Protein AF-E4Y3J7-F1 (afdb_monomer)

Structure (mmCIF, N/CA/C/O backbone):
data_AF-E4Y3J7-F1
#
_entry.id   AF-E4Y3J7-F1
#
loop_
_atom_site.group_PDB
_atom_site.id
_atom_site.type_symbol
_atom_site.label_atom_id
_atom_site.label_alt_id
_atom_site.label_comp_id
_atom_site.label_asym_id
_atom_site.label_entity_id
_atom_site.label_seq_id
_atom_site.pdbx_PDB_ins_code
_atom_site.Cartn_x
_atom_site.Cartn_y
_atom_site.Cartn_z
_atom_site.occupancy
_atom_site.B_iso_or_equiv
_atom_site.auth_seq_id
_atom_site.auth_comp_id
_atom_site.auth_asym_id
_atom_site.auth_atom_id
_atom_site.pdbx_PDB_model_num
ATOM 1 N N . MET A 1 1 ? -40.334 -12.634 4.800 1.00 64.25 1 MET A N 1
ATOM 2 C CA . MET A 1 1 ? -40.150 -11.587 5.826 1.00 64.25 1 MET A CA 1
ATOM 3 C C . MET A 1 1 ? -39.121 -10.610 5.287 1.00 64.25 1 MET A C 1
ATOM 5 O O . MET A 1 1 ? -38.137 -11.093 4.736 1.00 64.25 1 MET A O 1
ATOM 9 N N . PRO A 1 2 ? -39.352 -9.292 5.355 1.00 82.31 2 PRO A N 1
ATOM 10 C CA . PRO A 1 2 ? -38.324 -8.311 5.021 1.00 82.31 2 PRO A CA 1
ATOM 11 C C . PRO A 1 2 ? -37.118 -8.497 5.948 1.00 82.31 2 PRO A C 1
ATOM 13 O O . PRO A 1 2 ? -37.294 -8.807 7.125 1.00 82.31 2 PRO A O 1
ATOM 16 N N . ILE A 1 3 ? -35.911 -8.353 5.413 1.00 88.56 3 ILE A N 1
ATOM 17 C CA . ILE A 1 3 ? -34.678 -8.374 6.206 1.00 88.56 3 ILE A CA 1
ATOM 18 C C . ILE A 1 3 ? -34.587 -7.027 6.935 1.00 88.56 3 ILE A C 1
ATOM 20 O O . ILE A 1 3 ? -34.690 -5.986 6.287 1.00 88.56 3 ILE A O 1
ATOM 24 N N . ASP A 1 4 ? -34.439 -7.045 8.262 1.00 90.38 4 ASP A N 1
ATOM 25 C CA . ASP A 1 4 ? -34.379 -5.837 9.093 1.00 90.38 4 ASP A CA 1
ATOM 26 C C . ASP A 1 4 ? -32.932 -5.482 9.473 1.00 90.38 4 ASP A C 1
ATOM 28 O O . ASP A 1 4 ? -32.218 -6.284 10.079 1.00 90.38 4 ASP A O 1
ATOM 32 N N . TYR A 1 5 ? -32.523 -4.258 9.134 1.00 91.75 5 TYR A N 1
ATOM 33 C CA . TYR A 1 5 ? -31.219 -3.671 9.457 1.00 91.75 5 TYR A CA 1
ATOM 34 C C . TYR A 1 5 ? -31.316 -2.583 10.546 1.00 91.75 5 TYR A C 1
ATOM 36 O O . TYR A 1 5 ? -30.337 -1.889 10.811 1.00 91.75 5 TYR A O 1
ATOM 44 N N . SER A 1 6 ? -32.468 -2.442 11.215 1.00 90.81 6 SER A N 1
ATOM 45 C CA . SER A 1 6 ? -32.750 -1.386 12.200 1.00 90.81 6 SER A CA 1
ATOM 46 C C . SER A 1 6 ? -31.746 -1.298 13.353 1.00 90.81 6 SER A C 1
ATOM 48 O O . SER A 1 6 ? -31.559 -0.226 13.932 1.00 90.81 6 SER A O 1
ATOM 50 N N . LYS A 1 7 ? -31.040 -2.399 13.642 1.00 87.00 7 LYS A N 1
ATOM 51 C CA . LYS A 1 7 ? -29.940 -2.461 14.612 1.00 87.00 7 LYS A CA 1
ATOM 52 C C . LYS A 1 7 ? -28.849 -1.413 14.346 1.00 87.00 7 LYS A C 1
ATOM 54 O O . LYS A 1 7 ? -28.239 -0.945 15.298 1.00 87.00 7 LYS A O 1
ATOM 59 N N . TRP A 1 8 ? -28.619 -1.034 13.090 1.00 90.12 8 TRP A N 1
ATOM 60 C CA . TRP A 1 8 ? -27.569 -0.089 12.688 1.00 90.12 8 TRP A CA 1
ATOM 61 C C . TRP A 1 8 ? -28.069 1.346 12.461 1.00 90.12 8 TRP A C 1
ATOM 63 O O . TRP A 1 8 ? -27.300 2.194 12.030 1.00 90.12 8 TRP A O 1
ATOM 73 N N . ASN A 1 9 ? -29.329 1.658 12.782 1.00 90.00 9 ASN A N 1
ATOM 74 C CA . ASN A 1 9 ? -29.899 2.991 12.535 1.00 90.00 9 ASN A CA 1
ATOM 75 C C . ASN A 1 9 ? -29.337 4.097 13.445 1.00 90.00 9 ASN A C 1
ATOM 77 O O . 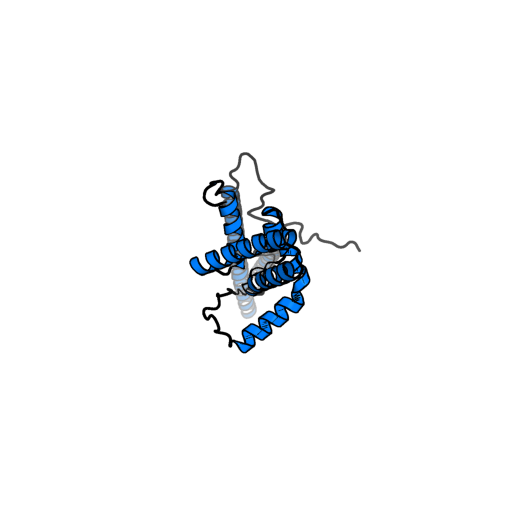ASN A 1 9 ? -29.556 5.274 13.178 1.00 90.00 9 ASN A O 1
ATOM 81 N N . LYS A 1 10 ? -28.680 3.736 14.552 1.00 89.69 10 LYS A N 1
ATOM 82 C CA . LYS A 1 10 ? -28.168 4.677 15.556 1.00 89.69 10 LYS A CA 1
ATOM 83 C C . LYS A 1 10 ? -26.677 4.460 15.756 1.00 89.69 10 LYS A C 1
ATOM 85 O O . LYS A 1 10 ? -26.276 3.894 16.768 1.00 89.69 10 LYS A O 1
ATOM 90 N N . ILE A 1 11 ? -25.876 4.860 14.777 1.00 92.69 11 ILE A N 1
ATOM 91 C CA . ILE A 1 11 ? -24.416 4.845 14.878 1.00 92.69 11 ILE A CA 1
ATOM 92 C C . ILE A 1 11 ? -23.943 6.282 15.109 1.00 92.69 11 ILE A C 1
ATOM 94 O O . ILE A 1 11 ? -24.362 7.186 14.395 1.00 92.69 11 ILE A O 1
ATOM 98 N N . GLU A 1 12 ? -23.101 6.489 16.119 1.00 91.50 12 GLU A N 1
ATOM 99 C CA . GLU A 1 12 ? -22.440 7.765 16.396 1.00 91.50 12 GLU A CA 1
ATOM 100 C C . GLU A 1 12 ? -20.963 7.670 15.998 1.00 91.50 12 GLU A C 1
ATOM 102 O O . GLU A 1 12 ? -20.213 6.849 16.536 1.00 91.50 12 GLU A O 1
ATOM 107 N N . ILE A 1 13 ? -20.549 8.539 15.074 1.00 92.75 13 ILE A N 1
ATOM 108 C CA . ILE A 1 13 ? -19.172 8.678 14.595 1.00 92.75 13 ILE A CA 1
ATOM 109 C C . ILE A 1 13 ? -18.701 10.081 14.988 1.00 92.75 13 ILE A C 1
ATOM 111 O O . ILE A 1 13 ? -19.252 11.084 14.540 1.00 92.75 13 ILE A O 1
ATOM 115 N N . SER A 1 14 ? -17.715 10.177 15.883 1.00 90.38 14 SER A N 1
ATOM 116 C CA . SER A 1 14 ? -17.256 11.478 16.398 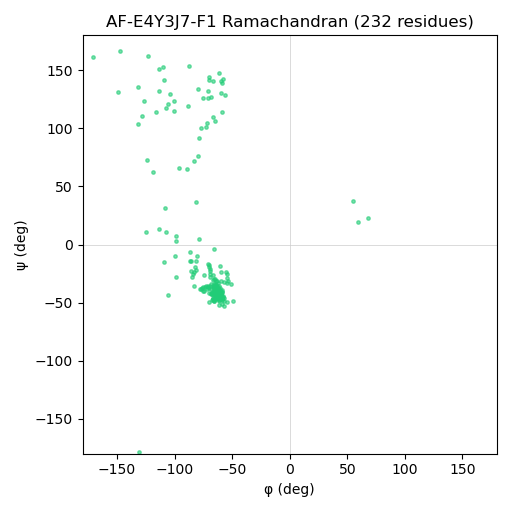1.00 90.38 14 SER A CA 1
ATOM 117 C C . SER A 1 14 ? -16.530 12.327 15.348 1.00 90.38 14 SER A C 1
ATOM 119 O O . SER A 1 14 ? -16.519 13.551 15.466 1.00 90.38 14 SER A O 1
ATOM 121 N N . ASP A 1 15 ? -15.941 11.682 14.344 1.00 92.88 15 ASP A N 1
ATOM 122 C CA . ASP A 1 15 ? -15.182 12.245 13.225 1.00 92.88 15 ASP A CA 1
ATOM 123 C C . ASP A 1 15 ? -15.933 12.147 11.885 1.00 92.88 15 ASP A C 1
ATOM 125 O O . ASP A 1 15 ? -15.319 12.013 10.833 1.00 92.88 15 ASP A O 1
ATOM 129 N N . ASP A 1 16 ? -17.268 12.214 11.920 1.00 93.25 16 ASP A N 1
ATOM 130 C CA . ASP A 1 16 ? -18.100 12.217 10.714 1.00 93.25 16 ASP A CA 1
ATOM 131 C C . ASP A 1 16 ? -17.851 13.477 9.860 1.00 93.25 16 ASP A C 1
ATOM 133 O O . ASP A 1 16 ? -18.266 14.585 10.220 1.00 93.25 16 ASP A O 1
ATOM 137 N N . GLU A 1 17 ? -17.146 13.305 8.737 1.00 93.06 17 GLU A N 1
ATOM 138 C CA . GLU A 1 17 ? -16.803 14.374 7.790 1.00 93.06 17 GLU A CA 1
ATOM 139 C C . GLU A 1 17 ? -18.016 14.908 7.011 1.00 93.06 17 GLU A C 1
ATOM 141 O O . GLU A 1 17 ? -17.968 16.045 6.526 1.00 93.06 17 GLU A O 1
ATOM 146 N N . ASP A 1 18 ? -19.116 14.152 6.954 1.00 92.50 18 ASP A N 1
ATOM 147 C CA . ASP A 1 18 ? -20.349 14.574 6.288 1.00 92.50 18 ASP A CA 1
ATOM 148 C C . ASP A 1 18 ? -21.219 15.469 7.198 1.00 92.50 18 ASP A C 1
ATOM 150 O O . ASP A 1 18 ? -21.981 16.303 6.702 1.00 92.50 18 ASP A O 1
ATOM 154 N N . ASP A 1 19 ? -21.069 15.381 8.529 1.00 90.44 19 ASP A N 1
ATOM 155 C CA . ASP A 1 19 ? -21.772 16.228 9.511 1.00 90.44 19 ASP A CA 1
ATOM 156 C C . ASP A 1 19 ? -20.916 17.429 9.952 1.00 90.44 19 ASP A C 1
ATOM 158 O O . ASP A 1 19 ? -20.478 17.556 11.110 1.00 90.44 19 ASP A O 1
ATOM 162 N N . THR A 1 20 ? -20.660 18.317 8.990 1.00 92.19 20 THR A N 1
ATOM 163 C CA . THR A 1 20 ? -19.847 19.527 9.151 1.00 92.19 20 THR A CA 1
ATOM 164 C C . THR A 1 20 ? -20.621 20.792 8.775 1.00 92.19 20 THR A C 1
ATOM 166 O O . THR A 1 20 ? -21.657 20.757 8.115 1.00 92.19 20 THR A O 1
ATOM 169 N N . HIS A 1 21 ? -20.130 21.951 9.220 1.00 91.88 21 HIS A N 1
ATOM 170 C CA . HIS A 1 21 ? -20.744 23.242 8.912 1.00 91.88 21 HIS A CA 1
ATOM 171 C C . HIS A 1 21 ? -19.674 24.232 8.432 1.00 91.88 21 HIS A C 1
ATOM 173 O O . HIS A 1 21 ? -18.639 24.338 9.094 1.00 91.88 21 HIS A O 1
ATOM 179 N N . PRO A 1 22 ? -19.907 25.018 7.357 1.00 92.62 22 PRO A N 1
ATOM 180 C CA . PRO A 1 22 ? -18.901 25.924 6.782 1.00 92.62 22 PRO A CA 1
ATOM 181 C C . PRO A 1 22 ? -18.281 26.924 7.769 1.00 92.62 22 PRO A C 1
ATOM 183 O O . PRO A 1 22 ? -17.168 27.400 7.566 1.00 92.62 22 PRO A O 1
ATOM 186 N N . ASN A 1 23 ? -19.002 27.258 8.841 1.00 93.88 23 ASN A N 1
ATOM 187 C CA . ASN A 1 23 ? -18.553 28.198 9.873 1.00 93.88 23 ASN A CA 1
ATOM 188 C C . ASN A 1 23 ? -17.981 27.536 11.138 1.00 93.88 23 ASN A C 1
ATOM 190 O O . ASN A 1 23 ? -17.661 28.248 12.087 1.00 93.88 23 ASN A O 1
ATOM 194 N N . ILE A 1 24 ? -17.876 26.206 11.191 1.00 91.31 24 ILE A N 1
ATOM 195 C CA . ILE A 1 24 ? -17.358 25.476 12.353 1.00 91.31 24 ILE A CA 1
ATOM 196 C C . ILE A 1 24 ? -16.040 24.798 11.984 1.00 91.31 24 ILE A C 1
ATOM 198 O O . ILE A 1 24 ? -15.928 24.123 10.966 1.00 91.31 24 ILE A O 1
ATOM 202 N N . HIS A 1 25 ? -15.030 24.957 12.839 1.00 93.25 25 HIS A N 1
ATOM 203 C CA . HIS A 1 25 ? -13.731 24.320 12.651 1.00 93.25 25 HIS A CA 1
ATOM 204 C C . HIS A 1 25 ? -13.823 22.810 12.923 1.00 93.25 25 HIS A C 1
ATOM 206 O O . HIS A 1 25 ? -13.876 22.381 14.081 1.00 93.25 25 HIS A O 1
ATOM 212 N N . THR A 1 26 ? -13.822 22.009 11.857 1.00 90.38 26 THR A N 1
ATOM 213 C CA . THR A 1 26 ? -14.063 20.559 11.911 1.00 90.38 26 THR A CA 1
ATOM 214 C C . THR A 1 26 ? -13.072 19.791 12.800 1.00 90.38 26 THR A C 1
ATOM 216 O O . THR A 1 26 ? -13.541 19.005 13.625 1.00 90.38 26 THR A O 1
ATOM 219 N N . PRO A 1 27 ? -11.746 20.069 12.815 1.00 92.06 27 PRO A N 1
ATOM 220 C CA . PRO A 1 27 ? -10.831 19.360 13.714 1.00 92.06 27 PRO A CA 1
ATOM 221 C C . PRO A 1 27 ? -11.104 19.608 15.204 1.00 92.06 27 PRO A C 1
ATOM 223 O O . PRO A 1 27 ? -10.842 18.738 16.033 1.00 92.06 27 PRO A O 1
ATOM 226 N N . SER A 1 28 ? -11.601 20.798 15.565 1.00 92.94 28 SER A N 1
ATOM 227 C CA . SER A 1 28 ? -11.979 21.094 16.956 1.00 92.94 28 SER A CA 1
ATOM 228 C C . SER A 1 28 ? -13.321 20.458 17.305 1.00 92.94 28 SER A C 1
ATOM 230 O O . SER A 1 28 ? -13.479 19.942 18.408 1.00 92.94 28 SER A O 1
ATOM 232 N N . LEU A 1 29 ? -14.264 20.461 16.359 1.00 92.06 29 LEU A N 1
ATOM 233 C CA . LEU A 1 29 ? -15.575 19.839 16.519 1.00 92.06 29 LEU A CA 1
ATOM 234 C C . LEU A 1 29 ? -15.461 18.332 16.774 1.00 92.06 29 LEU A C 1
ATOM 236 O O . LEU A 1 29 ? -16.105 17.835 17.691 1.00 92.06 29 LEU A O 1
ATOM 240 N N . PHE A 1 30 ? -14.615 17.615 16.028 1.00 93.81 30 PHE A N 1
ATOM 241 C CA . PHE A 1 30 ? -14.431 16.170 16.212 1.00 93.81 30 PHE A CA 1
ATOM 242 C C . PHE A 1 30 ? -13.854 15.817 17.581 1.00 93.81 30 PHE A C 1
ATOM 244 O O . PHE A 1 30 ? -14.333 14.893 18.239 1.00 93.81 30 PHE A O 1
ATOM 251 N N . LYS A 1 31 ? -12.875 16.595 18.060 1.00 93.75 31 LYS A N 1
ATOM 252 C CA . LYS A 1 31 ? -12.337 16.441 19.420 1.00 93.75 31 LYS A CA 1
ATOM 253 C C . LYS A 1 31 ? -13.413 16.676 20.471 1.00 93.75 31 LYS A C 1
ATOM 255 O O . LYS A 1 31 ? -13.563 15.863 21.373 1.00 93.75 31 LYS A O 1
ATOM 260 N N . TRP A 1 32 ? -14.201 17.737 20.312 1.00 94.31 32 TRP A N 1
ATOM 261 C CA . TRP A 1 32 ? -15.282 18.055 21.238 1.00 94.31 32 TRP A CA 1
ATOM 262 C C . TRP A 1 32 ? -16.383 16.983 21.244 1.00 94.31 32 TRP A C 1
ATOM 264 O O . TRP A 1 32 ? -16.824 16.564 22.311 1.00 94.31 32 TRP A O 1
ATOM 274 N N . ARG A 1 33 ? -16.785 16.471 20.071 1.00 93.25 33 ARG A N 1
ATOM 275 C CA . ARG A 1 33 ? -17.723 15.340 19.950 1.00 93.25 33 ARG A CA 1
ATOM 276 C C . ARG A 1 33 ? -17.174 14.086 20.634 1.00 93.25 33 ARG A C 1
ATOM 278 O O . ARG A 1 33 ? -17.905 13.426 21.369 1.00 93.25 33 ARG A O 1
ATOM 285 N N . HIS A 1 34 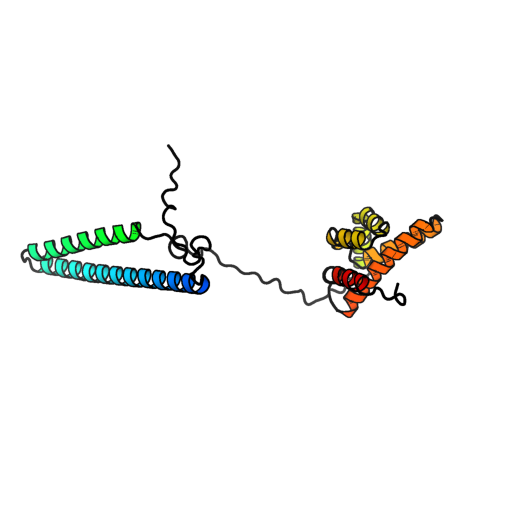? -15.890 13.778 20.437 1.00 93.25 34 HIS A N 1
ATOM 286 C CA . HIS A 1 34 ? -15.223 12.665 21.111 1.00 93.25 34 HIS A CA 1
ATOM 287 C C . HIS A 1 34 ? -15.218 12.838 22.638 1.00 93.25 34 HIS A C 1
ATOM 289 O O . HIS A 1 34 ? -15.617 11.918 23.347 1.00 93.25 34 HIS A O 1
ATOM 295 N N . GLU A 1 35 ? -14.832 14.011 23.143 1.00 93.00 35 GLU A N 1
ATOM 296 C CA . GLU A 1 35 ? -14.827 14.325 24.578 1.00 93.00 35 GLU A CA 1
ATOM 297 C C . GLU A 1 35 ? -16.228 14.218 25.188 1.00 93.00 35 GLU A C 1
ATOM 299 O O . GLU A 1 35 ? -16.405 13.553 26.207 1.00 93.00 35 GLU A O 1
ATOM 304 N N . ALA A 1 36 ? -17.240 14.799 24.538 1.00 93.25 36 ALA A N 1
ATOM 305 C CA . ALA A 1 36 ? -18.627 14.718 24.986 1.00 93.25 36 ALA A CA 1
ATOM 306 C C . ALA A 1 36 ? -19.127 13.267 25.032 1.00 93.25 36 ALA A C 1
ATOM 308 O O . ALA A 1 36 ? -19.865 12.885 25.939 1.00 93.25 36 ALA A O 1
ATOM 309 N N . ARG A 1 37 ? -18.718 12.433 24.072 1.00 90.81 37 ARG A N 1
ATOM 310 C CA . ARG A 1 37 ? -19.054 11.007 24.051 1.00 90.81 37 ARG A CA 1
ATOM 311 C C . ARG A 1 37 ? -18.394 10.251 25.205 1.00 90.81 37 ARG A C 1
ATOM 313 O O . ARG A 1 37 ? -19.079 9.484 25.876 1.00 90.81 37 ARG A O 1
ATOM 320 N N . VAL A 1 38 ? -17.102 10.480 25.448 1.00 91.62 38 VAL A N 1
ATOM 321 C CA . VAL A 1 38 ? -16.370 9.871 26.573 1.00 91.62 38 VAL A CA 1
ATOM 322 C C . VAL A 1 38 ? -17.007 10.277 27.903 1.00 91.62 38 VAL A C 1
ATOM 324 O O . VAL A 1 38 ? -17.300 9.408 28.715 1.00 91.62 38 VAL A O 1
ATOM 327 N N . GLN A 1 39 ? -17.348 11.558 28.078 1.00 92.88 39 GLN A N 1
ATOM 328 C CA . GLN A 1 39 ? -18.050 12.044 29.272 1.00 92.88 39 GLN A CA 1
ATOM 329 C C . GLN A 1 39 ? -19.401 11.346 29.480 1.00 92.88 39 GLN A C 1
ATOM 331 O O . GLN A 1 39 ? -19.669 10.867 30.579 1.00 92.88 39 GLN A O 1
ATOM 336 N N . ARG A 1 40 ? -20.225 11.208 28.429 1.00 90.88 40 ARG A N 1
ATOM 337 C CA . ARG A 1 40 ? -21.496 10.464 28.521 1.00 90.88 40 ARG A CA 1
ATOM 338 C C . ARG A 1 40 ? -21.275 9.004 28.914 1.00 90.88 40 ARG A C 1
ATOM 340 O O . ARG A 1 40 ? -22.039 8.466 29.707 1.00 90.88 40 ARG A O 1
ATOM 347 N N . MET A 1 41 ? -20.256 8.347 28.360 1.00 88.69 41 MET A N 1
ATOM 348 C CA . MET A 1 41 ? -19.932 6.961 28.714 1.00 88.69 41 MET A CA 1
ATOM 349 C C . MET A 1 41 ? -19.461 6.832 30.166 1.00 88.69 41 MET A C 1
ATOM 351 O O . MET A 1 41 ? -19.902 5.911 30.851 1.00 88.69 41 MET A O 1
ATOM 355 N N . ASP A 1 42 ? -18.646 7.768 30.651 1.00 91.12 42 ASP A N 1
ATOM 356 C CA . ASP A 1 42 ? -18.181 7.805 32.040 1.00 91.12 42 ASP A CA 1
ATOM 357 C C . ASP A 1 42 ? -19.334 8.047 33.027 1.00 91.12 42 ASP A C 1
ATOM 359 O O . ASP A 1 42 ? -19.409 7.396 34.068 1.00 91.12 42 ASP A O 1
ATOM 363 N N . GLU A 1 43 ? -20.261 8.954 32.709 1.00 91.12 43 GLU A N 1
ATOM 364 C CA . GLU A 1 43 ? -21.471 9.194 33.508 1.00 91.12 43 GLU A CA 1
ATOM 365 C C . GLU A 1 43 ? -22.361 7.950 33.571 1.00 91.12 43 GLU A C 1
ATOM 367 O O . GLU A 1 43 ? -22.800 7.552 34.650 1.00 91.12 43 GLU A O 1
ATOM 372 N N . MET A 1 44 ? -22.575 7.285 32.432 1.00 86.44 44 MET A N 1
ATOM 373 C CA . MET A 1 44 ? -23.355 6.045 32.379 1.00 86.44 44 MET A CA 1
ATOM 374 C C . MET A 1 44 ? -22.667 4.899 33.127 1.00 86.44 44 MET A C 1
ATOM 376 O O . MET A 1 44 ? -23.348 4.077 33.738 1.00 86.44 44 MET A O 1
ATOM 380 N N . ALA A 1 45 ? -21.333 4.843 33.122 1.00 88.94 45 ALA A N 1
ATOM 381 C CA . ALA A 1 45 ? -20.577 3.871 33.905 1.00 88.94 45 ALA A CA 1
ATOM 382 C C . ALA A 1 45 ? -20.736 4.107 35.417 1.00 88.94 45 ALA A C 1
ATOM 384 O O . ALA A 1 45 ? -20.949 3.146 36.155 1.00 88.94 45 ALA A O 1
ATOM 385 N N . LYS A 1 46 ? -20.713 5.370 35.866 1.00 91.50 46 LYS A N 1
ATOM 386 C CA . LYS A 1 46 ? -20.963 5.741 37.270 1.00 91.50 46 LYS A CA 1
ATOM 387 C C . LYS A 1 46 ? -22.391 5.415 37.710 1.00 91.50 46 LYS A C 1
ATOM 389 O O . LYS A 1 46 ? -22.568 4.771 38.737 1.00 91.50 46 LYS A O 1
ATOM 394 N N . GLU A 1 47 ? -23.401 5.769 36.908 1.00 88.56 47 GLU A N 1
ATOM 395 C CA . GLU A 1 47 ? -24.809 5.440 37.204 1.00 88.56 47 GLU A CA 1
ATOM 396 C C . GLU A 1 47 ? -25.004 3.913 37.314 1.00 88.56 47 GLU A C 1
ATOM 398 O O . GLU A 1 47 ? -25.690 3.424 38.212 1.00 88.56 47 GLU A O 1
ATOM 403 N N . LYS A 1 48 ? -24.337 3.135 36.449 1.00 87.75 48 LYS A N 1
ATOM 404 C CA . LYS A 1 48 ? -24.347 1.666 36.516 1.00 87.75 48 LYS A CA 1
ATOM 405 C C . LYS A 1 48 ? -23.746 1.128 37.811 1.00 87.75 48 LYS A C 1
ATOM 407 O O . LYS A 1 48 ? -24.258 0.155 38.368 1.00 87.75 48 LYS A O 1
ATOM 412 N N . GLU A 1 49 ? -22.643 1.721 38.258 1.00 88.56 49 GLU A N 1
ATOM 413 C CA . GLU A 1 49 ? -21.957 1.336 39.488 1.00 88.56 49 GLU A CA 1
ATOM 414 C C . GLU A 1 49 ? -22.832 1.621 40.713 1.00 88.56 49 GLU A C 1
ATOM 416 O O . GLU A 1 49 ? -23.076 0.699 41.490 1.00 88.56 49 GLU A O 1
ATOM 421 N N . GLU A 1 50 ? -23.415 2.819 40.812 1.00 89.12 50 GLU A N 1
ATOM 422 C CA . GLU A 1 50 ? -24.334 3.209 41.892 1.00 89.12 50 GLU A CA 1
ATOM 423 C C . GLU A 1 50 ? -25.562 2.283 41.976 1.00 89.12 50 GLU A C 1
ATOM 425 O O . GLU A 1 50 ? -25.932 1.810 43.056 1.00 89.12 50 GLU A O 1
ATOM 430 N N . ILE A 1 51 ? -26.175 1.952 40.830 1.00 85.56 51 ILE A N 1
ATOM 431 C CA . ILE A 1 51 ? -27.304 1.007 40.771 1.00 85.56 51 ILE A CA 1
ATOM 432 C C . ILE A 1 51 ? -26.869 -0.391 41.235 1.00 85.56 51 ILE A C 1
ATOM 434 O O . ILE A 1 51 ? -27.598 -1.057 41.972 1.00 85.56 51 ILE A O 1
ATOM 438 N N . SER A 1 52 ? -25.677 -0.844 40.840 1.00 84.62 52 SER A N 1
ATOM 439 C CA . SER A 1 52 ? -25.122 -2.138 41.256 1.00 84.62 52 SER A CA 1
ATOM 440 C C . SER A 1 52 ? -24.804 -2.183 42.755 1.00 84.62 52 SER A C 1
ATOM 442 O O . SER A 1 52 ? -25.076 -3.191 43.412 1.00 84.62 52 SER A O 1
ATOM 444 N N . GLU A 1 53 ? -24.222 -1.123 43.313 1.00 87.38 53 GLU A N 1
ATOM 445 C CA . GLU A 1 53 ? -23.926 -1.035 44.745 1.00 87.38 53 GLU A CA 1
ATOM 446 C C . GLU A 1 53 ? -25.197 -1.090 45.572 1.00 87.38 53 GLU A C 1
ATOM 448 O O . GLU A 1 53 ? -25.300 -1.872 46.519 1.00 87.38 53 GLU A O 1
ATOM 453 N N . SER A 1 54 ? -26.199 -0.325 45.170 1.00 83.31 54 SER A N 1
ATOM 454 C CA . SER A 1 54 ? -27.396 -0.227 45.974 1.00 83.31 54 SER A CA 1
ATOM 455 C C . SER A 1 54 ? -28.367 -1.397 45.760 1.00 83.31 54 SER A C 1
ATOM 457 O O . SER A 1 54 ? -29.063 -1.801 46.691 1.00 83.31 54 SER A O 1
ATOM 459 N N . LYS A 1 55 ? -28.274 -2.104 44.622 1.00 81.50 55 LYS A N 1
ATOM 460 C CA . LYS A 1 55 ? -28.801 -3.473 44.482 1.00 81.50 55 LYS A CA 1
ATOM 461 C C . LYS A 1 55 ? -28.194 -4.424 45.517 1.00 81.50 55 LYS A C 1
ATOM 463 O O . LYS A 1 55 ? -28.931 -5.139 46.194 1.00 81.50 55 LYS A O 1
ATOM 468 N N . LYS A 1 56 ? -26.864 -4.424 45.681 1.00 85.00 56 LYS A N 1
ATOM 469 C CA . LYS A 1 56 ? -26.189 -5.270 46.687 1.00 85.00 56 LYS A CA 1
ATOM 470 C C . LYS A 1 56 ? -26.602 -4.894 48.110 1.00 85.00 56 LYS A C 1
ATOM 472 O O . LYS A 1 56 ? -26.711 -5.775 48.960 1.00 85.00 56 LYS A O 1
ATOM 477 N N . GLU A 1 57 ? -26.805 -3.609 48.387 1.00 83.88 57 GLU A N 1
ATOM 478 C CA . GLU A 1 57 ? -27.255 -3.125 49.693 1.00 83.88 57 GLU A CA 1
ATOM 479 C C . GLU A 1 57 ? -28.696 -3.556 49.998 1.00 83.88 57 GLU A C 1
ATOM 481 O O . GLU A 1 57 ? -28.944 -4.144 51.053 1.00 83.88 57 GLU A O 1
ATOM 486 N N . ALA A 1 58 ? -29.617 -3.381 49.047 1.00 77.50 58 ALA A N 1
ATOM 487 C CA . ALA A 1 58 ? -30.999 -3.838 49.161 1.00 77.50 58 ALA A CA 1
ATOM 488 C C . ALA A 1 58 ? -31.097 -5.365 49.334 1.00 77.50 58 ALA A C 1
ATOM 490 O O . ALA A 1 58 ? -31.848 -5.848 50.181 1.00 77.50 58 ALA A O 1
ATOM 491 N N . GLU A 1 59 ? -30.296 -6.142 48.598 1.00 80.31 59 GLU A N 1
ATOM 492 C CA . GLU A 1 59 ? -30.231 -7.602 48.752 1.00 80.31 59 GLU A CA 1
ATOM 493 C C . GLU A 1 59 ? -29.712 -8.024 50.139 1.00 80.31 59 GLU A C 1
ATOM 495 O O . GLU A 1 59 ? -30.249 -8.957 50.746 1.00 80.31 59 GLU A O 1
ATOM 500 N N . ARG A 1 60 ? -28.697 -7.329 50.676 1.00 82.62 60 ARG A N 1
ATOM 501 C CA . ARG A 1 60 ? -28.176 -7.575 52.034 1.00 82.62 60 ARG A CA 1
ATOM 502 C C . ARG A 1 60 ? -29.208 -7.239 53.104 1.00 82.62 60 ARG A C 1
ATOM 504 O O . ARG A 1 60 ? -29.436 -8.057 53.995 1.00 82.62 60 ARG A O 1
ATOM 511 N N . ALA A 1 61 ? -29.852 -6.080 52.997 1.00 77.94 61 ALA A N 1
ATOM 512 C CA . ALA A 1 61 ? -30.889 -5.655 53.928 1.00 77.94 61 ALA A CA 1
ATOM 513 C C . ALA A 1 61 ? -32.070 -6.644 53.931 1.00 77.94 61 ALA A C 1
ATOM 515 O O . ALA A 1 61 ? -32.572 -7.009 54.994 1.00 77.94 61 ALA A O 1
ATOM 516 N N . LEU A 1 62 ? -32.455 -7.163 52.759 1.00 73.50 62 LEU A N 1
ATOM 517 C CA . LEU A 1 62 ? -33.534 -8.144 52.618 1.00 73.50 62 LEU A CA 1
ATOM 518 C C . LEU A 1 62 ? -33.165 -9.513 53.199 1.00 73.50 62 LEU A C 1
ATOM 520 O O . LEU A 1 62 ? -33.997 -10.174 53.825 1.00 73.50 62 LEU A O 1
ATOM 524 N N . ALA A 1 63 ? -31.903 -9.927 53.076 1.00 79.50 63 ALA A N 1
ATOM 525 C CA . ALA A 1 63 ? -31.399 -11.127 53.737 1.00 79.50 63 ALA A CA 1
ATOM 526 C C . ALA A 1 63 ? -31.377 -10.995 55.274 1.00 79.50 63 ALA A C 1
ATOM 528 O O . ALA A 1 63 ? -31.653 -11.968 55.982 1.00 79.50 63 ALA A O 1
ATOM 529 N N . GLU A 1 64 ? -31.068 -9.810 55.806 1.00 79.50 64 GLU A N 1
ATOM 530 C CA . GLU A 1 64 ? -31.087 -9.542 57.249 1.00 79.50 64 GLU A CA 1
ATOM 531 C C . GLU A 1 64 ? -32.504 -9.412 57.821 1.00 79.50 64 GLU A C 1
ATOM 533 O O . GLU A 1 64 ? -32.774 -9.947 58.900 1.00 79.50 64 GLU A O 1
ATOM 538 N N . ALA A 1 65 ? -33.423 -8.768 57.098 1.00 71.25 65 ALA A N 1
ATOM 539 C CA . ALA A 1 65 ? -34.827 -8.639 57.486 1.00 71.25 65 ALA A CA 1
ATOM 540 C C . ALA A 1 65 ? -35.518 -10.011 57.557 1.00 71.25 65 ALA A C 1
ATOM 542 O O . ALA A 1 65 ? -36.148 -10.338 58.568 1.00 71.25 65 ALA A O 1
ATOM 543 N N . LYS A 1 66 ? -35.273 -10.881 56.564 1.00 70.62 66 LYS A N 1
ATOM 544 C CA . LYS A 1 66 ? -35.740 -12.280 56.567 1.00 70.62 66 LYS A CA 1
ATOM 545 C C . LYS A 1 66 ? -35.213 -13.098 57.745 1.00 70.62 66 LYS A C 1
ATOM 547 O O . LYS A 1 66 ? -35.913 -13.982 58.230 1.00 70.62 66 LYS A O 1
ATOM 552 N N . LYS A 1 67 ? -34.004 -12.808 58.240 1.00 71.50 67 LYS A N 1
ATOM 553 C CA . LYS A 1 67 ? -33.458 -13.452 59.449 1.00 71.50 67 LYS A CA 1
ATOM 554 C C . LYS A 1 67 ? -34.100 -12.951 60.748 1.00 71.50 67 LYS A C 1
ATOM 556 O O . LYS A 1 67 ? -34.081 -13.686 61.730 1.00 71.50 67 LYS A O 1
ATOM 561 N N . LYS A 1 68 ? -34.627 -11.722 60.775 1.00 69.31 68 LYS A N 1
ATOM 562 C CA . LYS A 1 68 ? -35.183 -11.073 61.979 1.00 69.31 68 LYS A CA 1
ATOM 563 C C . LYS A 1 68 ? -36.714 -11.129 62.083 1.00 69.31 68 LYS A C 1
ATOM 565 O O . LYS A 1 68 ? -37.236 -10.801 63.141 1.00 69.31 68 LYS A O 1
ATOM 570 N N . GLY A 1 69 ? -37.428 -11.555 61.037 1.00 55.72 69 GLY A N 1
ATOM 571 C CA . GLY A 1 69 ? -38.884 -11.761 61.077 1.00 55.72 69 GLY A CA 1
ATOM 572 C C . GLY A 1 69 ? -39.723 -10.480 61.217 1.00 55.72 69 GLY A C 1
ATOM 573 O O . GLY A 1 69 ? -40.848 -10.553 61.703 1.00 55.72 69 GLY A O 1
ATOM 574 N N . MET A 1 70 ? -39.185 -9.316 60.827 1.00 51.53 70 MET A N 1
ATOM 575 C CA . MET A 1 70 ? -39.912 -8.035 60.787 1.00 51.53 70 MET A CA 1
ATOM 576 C C . MET A 1 70 ? -40.639 -7.835 59.449 1.00 51.53 70 MET A C 1
ATOM 578 O O . MET A 1 70 ? -40.224 -8.379 58.430 1.00 51.53 70 MET A O 1
ATOM 582 N N . THR A 1 71 ? -41.719 -7.047 59.476 1.00 57.12 71 THR A N 1
ATOM 583 C CA . THR A 1 71 ? -42.589 -6.722 58.334 1.00 57.12 71 THR A CA 1
ATOM 584 C C . THR A 1 71 ? -41.826 -6.099 57.164 1.00 57.12 71 THR A C 1
ATOM 586 O O . THR A 1 71 ? -41.099 -5.122 57.327 1.00 57.12 71 THR A O 1
ATOM 589 N N . ASP A 1 72 ? -42.055 -6.700 55.998 1.00 59.03 72 ASP A N 1
ATOM 590 C CA . ASP A 1 72 ? -41.290 -6.628 54.745 1.00 59.03 72 ASP A CA 1
ATOM 591 C C . ASP A 1 72 ? -41.584 -5.367 53.899 1.00 59.03 72 ASP A C 1
ATOM 593 O O . ASP A 1 72 ? -40.877 -5.075 52.942 1.00 59.03 72 ASP A O 1
ATOM 597 N N . GLU A 1 73 ? -42.609 -4.580 54.242 1.00 65.38 73 GLU A N 1
ATOM 598 C CA . GLU A 1 73 ? -43.214 -3.603 53.316 1.00 65.38 73 GLU A CA 1
ATOM 599 C C . GLU A 1 73 ? -42.298 -2.433 52.905 1.00 65.38 73 GLU A C 1
ATOM 601 O O . GLU A 1 73 ? -42.361 -1.968 51.767 1.00 65.38 73 GLU A O 1
ATOM 606 N N . GLU A 1 74 ? -41.445 -1.926 53.801 1.00 67.00 74 GLU A N 1
ATOM 607 C CA . GLU A 1 74 ? -40.512 -0.827 53.485 1.00 67.00 74 GLU A CA 1
ATOM 608 C C . GLU A 1 74 ? -39.363 -1.306 52.581 1.00 67.00 74 GLU A C 1
ATOM 610 O O . GLU A 1 74 ? -38.903 -0.589 51.691 1.00 67.00 74 GLU A O 1
ATOM 615 N N . LEU A 1 75 ? -38.920 -2.545 52.797 1.00 64.00 75 LEU A N 1
ATOM 616 C CA . LEU A 1 75 ? -37.838 -3.175 52.050 1.00 64.00 75 LEU A CA 1
ATOM 617 C C . LEU A 1 75 ? -38.304 -3.664 50.679 1.00 64.00 75 LEU A C 1
ATOM 619 O O . LEU A 1 75 ? -37.585 -3.508 49.693 1.00 64.00 75 LEU A O 1
ATOM 623 N N . GLU A 1 76 ? -39.521 -4.196 50.594 1.00 69.25 76 GLU A N 1
ATOM 624 C CA . GLU A 1 76 ? -40.168 -4.550 49.333 1.00 69.25 76 GLU A CA 1
ATOM 625 C C . GLU A 1 76 ? -40.357 -3.323 48.432 1.00 69.25 76 GLU A C 1
ATOM 627 O O . GLU A 1 76 ? -40.091 -3.402 47.231 1.00 69.25 76 GLU A O 1
ATOM 632 N N . LYS A 1 77 ? -40.725 -2.164 49.002 1.00 76.25 77 LYS A N 1
ATOM 633 C CA . LYS A 1 77 ? -40.799 -0.893 48.260 1.00 76.25 77 LYS A CA 1
ATOM 634 C C . LYS A 1 77 ? -39.441 -0.464 47.718 1.00 76.25 77 LYS A C 1
ATOM 636 O O . LYS A 1 77 ? -39.349 -0.140 46.537 1.00 76.25 77 LYS A O 1
ATOM 641 N N . GLN A 1 78 ? -38.387 -0.518 48.536 1.00 70.25 78 GLN A N 1
ATOM 642 C CA . GLN A 1 78 ? -37.033 -0.202 48.071 1.00 70.25 78 GLN A CA 1
ATOM 643 C C . GLN A 1 78 ? -36.618 -1.133 46.929 1.00 70.25 78 GLN A C 1
ATOM 645 O O . GLN A 1 78 ? -36.146 -0.667 45.898 1.00 70.25 78 GLN A O 1
ATOM 650 N N . VAL A 1 79 ? -36.849 -2.442 47.054 1.00 74.25 79 VAL A N 1
ATOM 651 C CA . VAL A 1 79 ? -36.532 -3.424 46.004 1.00 74.25 79 VAL A CA 1
ATOM 652 C C . VAL A 1 79 ? -37.318 -3.184 44.713 1.00 74.25 79 VAL A C 1
ATOM 654 O O . VAL A 1 79 ? -36.756 -3.336 43.627 1.00 74.25 79 VAL A O 1
ATOM 657 N N . GLU A 1 80 ? -38.587 -2.789 44.785 1.00 77.44 80 GLU A N 1
ATOM 658 C CA . GLU A 1 80 ? -39.340 -2.416 43.584 1.00 77.44 80 GLU A CA 1
ATOM 659 C C . GLU A 1 80 ? -38.837 -1.113 42.950 1.00 77.44 80 GLU A C 1
ATOM 661 O O . GLU A 1 80 ? -38.708 -1.045 41.725 1.00 77.44 80 GLU A O 1
ATOM 666 N N . GLU A 1 81 ? -38.451 -0.112 43.744 1.00 79.44 81 GLU A N 1
ATOM 667 C CA . GLU A 1 81 ? -37.784 1.092 43.234 1.00 79.44 81 GLU A CA 1
ATOM 668 C C . GLU A 1 81 ? -36.460 0.755 42.530 1.00 79.44 81 GLU A C 1
ATOM 670 O O . GLU A 1 81 ? -36.194 1.279 41.445 1.00 79.44 81 GLU A O 1
ATOM 675 N N . TRP A 1 82 ? -35.667 -0.178 43.071 1.00 76.38 82 TRP A N 1
ATOM 676 C CA . TRP A 1 82 ? -34.458 -0.699 42.417 1.00 76.38 82 TRP A CA 1
ATOM 677 C C . TRP A 1 82 ? -34.766 -1.337 41.067 1.00 76.38 82 TRP A C 1
ATOM 679 O O . TRP A 1 82 ? -34.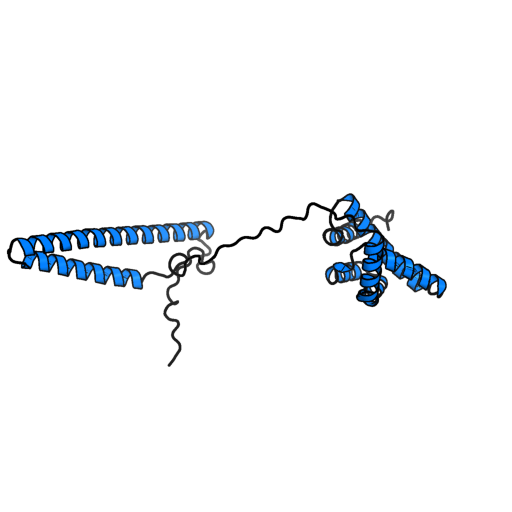128 -1.005 40.070 1.00 76.38 82 TRP A O 1
ATOM 689 N N . LYS A 1 83 ? -35.778 -2.206 40.998 1.00 79.50 83 LYS A N 1
ATOM 690 C CA . LYS A 1 83 ? -36.187 -2.858 39.743 1.00 79.50 83 LYS A CA 1
ATOM 691 C C . LYS A 1 83 ? -36.728 -1.875 38.709 1.00 79.50 83 LYS A C 1
ATOM 693 O O . LYS A 1 83 ? -36.677 -2.154 37.509 1.00 79.50 83 LYS A O 1
ATOM 698 N N . ILE A 1 84 ? -37.327 -0.765 39.136 1.00 84.81 84 ILE A N 1
ATOM 699 C CA . ILE A 1 84 ? -37.752 0.303 38.224 1.00 84.81 84 ILE A CA 1
ATOM 700 C C . ILE A 1 84 ? -36.513 1.017 37.672 1.00 84.81 84 ILE A C 1
ATOM 702 O O . ILE A 1 84 ? -36.378 1.094 36.451 1.00 84.81 84 ILE A O 1
ATOM 706 N N . LYS A 1 85 ? -35.571 1.419 38.537 1.00 82.19 85 LYS A N 1
ATOM 707 C CA . LYS A 1 85 ? -34.304 2.057 38.134 1.00 82.19 85 LYS A CA 1
ATOM 708 C C . LYS A 1 85 ? -33.459 1.163 37.217 1.00 82.19 85 LYS A C 1
ATOM 710 O O . LYS A 1 85 ? -32.952 1.636 36.207 1.00 82.19 85 LYS A O 1
ATOM 715 N N . GLU A 1 86 ? -33.373 -0.138 37.496 1.00 82.94 86 GLU A N 1
ATOM 716 C CA . GLU A 1 86 ? -32.655 -1.117 36.662 1.00 82.94 86 GLU A CA 1
ATOM 717 C C . GLU A 1 86 ? -33.301 -1.251 35.271 1.00 82.94 86 GLU A C 1
ATOM 719 O O . GLU A 1 86 ? -32.612 -1.200 34.254 1.00 82.94 86 GLU A O 1
ATOM 724 N N . ARG A 1 87 ? -34.639 -1.317 35.192 1.00 84.31 87 ARG A N 1
ATOM 725 C CA . ARG A 1 87 ? -35.363 -1.353 33.905 1.00 84.31 87 ARG A CA 1
ATOM 726 C C . ARG A 1 87 ? -35.230 -0.059 33.108 1.00 84.31 87 ARG A C 1
ATOM 728 O O . ARG A 1 87 ? -35.219 -0.100 31.877 1.00 84.31 87 ARG A O 1
ATOM 735 N N . GLU A 1 88 ? -35.191 1.088 33.777 1.00 87.00 88 GLU A N 1
ATOM 736 C CA . GLU A 1 88 ? -34.931 2.374 33.129 1.00 87.00 88 GLU A CA 1
ATOM 737 C C . GLU A 1 88 ? -33.498 2.441 32.599 1.00 87.00 88 GLU A C 1
ATOM 739 O O . GLU A 1 88 ? -33.295 2.839 31.450 1.00 87.00 88 GLU A O 1
ATOM 744 N N . PHE A 1 89 ? -32.528 1.959 33.375 1.00 84.88 89 PHE A N 1
ATOM 745 C CA . PHE A 1 89 ? -31.130 1.887 32.972 1.00 84.88 89 PHE A CA 1
ATOM 746 C C . PHE A 1 89 ? -30.910 0.942 31.780 1.00 84.88 89 PHE A C 1
ATOM 748 O O . PHE A 1 89 ? -30.274 1.327 30.802 1.00 84.88 89 PHE A O 1
ATOM 755 N N . GLU A 1 90 ? -31.534 -0.240 31.762 1.00 84.94 90 GLU A N 1
ATOM 756 C CA . GLU A 1 90 ? -31.472 -1.148 30.605 1.00 84.94 90 GLU A CA 1
ATOM 757 C C . GLU A 1 90 ? -32.058 -0.527 29.328 1.00 84.94 90 GLU A C 1
ATOM 759 O O . GLU A 1 90 ? -31.584 -0.784 28.217 1.00 84.94 90 GLU A O 1
ATOM 764 N N . LYS A 1 91 ? -33.123 0.277 29.454 1.00 87.81 91 LYS A N 1
ATOM 765 C CA . LYS A 1 91 ? -33.685 1.014 28.313 1.00 87.81 91 LYS A CA 1
ATOM 766 C C . LYS A 1 91 ? -32.713 2.084 27.829 1.00 87.81 91 LYS A C 1
ATOM 768 O O . LYS A 1 91 ? -32.556 2.219 26.616 1.00 87.81 91 LYS A O 1
ATOM 773 N N . LYS A 1 92 ? -32.055 2.803 28.749 1.00 84.88 92 LYS A N 1
ATOM 774 C CA . LYS A 1 92 ? -30.995 3.763 28.417 1.00 84.88 92 LYS A CA 1
ATOM 775 C C . LYS A 1 92 ? -29.863 3.058 27.666 1.00 84.88 92 LYS A C 1
ATOM 777 O O . LYS A 1 92 ? -29.571 3.484 26.553 1.00 84.88 92 LYS A O 1
ATOM 782 N N . GLU A 1 93 ? -29.337 1.940 28.175 1.00 82.75 93 GLU A N 1
ATOM 783 C CA . GLU A 1 93 ? -28.286 1.140 27.516 1.00 82.75 93 GLU A CA 1
ATOM 784 C C . GLU A 1 93 ? -28.697 0.675 26.111 1.00 82.75 93 GLU A C 1
ATOM 786 O O . GLU A 1 93 ? -27.945 0.852 25.158 1.00 82.75 93 GLU A O 1
ATOM 791 N N . LYS A 1 94 ? -29.919 0.157 25.932 1.00 84.12 94 LYS A N 1
ATOM 792 C CA . LYS A 1 94 ? -30.422 -0.254 24.603 1.00 84.12 94 LYS A CA 1
ATOM 793 C C . LYS A 1 94 ? -30.624 0.915 23.639 1.00 84.12 94 LYS A C 1
ATOM 795 O O . LYS A 1 94 ? -30.638 0.713 22.427 1.00 84.12 94 LYS A O 1
ATOM 800 N N . SER A 1 95 ? -30.857 2.117 24.162 1.00 85.94 95 SER A N 1
ATOM 801 C CA . SER A 1 95 ? -31.076 3.321 23.358 1.00 85.94 95 SER A CA 1
ATOM 802 C C . SER A 1 95 ? -29.788 4.047 22.974 1.00 85.94 95 SER A C 1
ATOM 804 O O . SER A 1 95 ? -29.849 4.905 22.088 1.00 85.94 95 SER A O 1
ATOM 806 N N . GLN A 1 96 ? -28.666 3.708 23.623 1.00 85.75 96 GLN A N 1
ATOM 807 C CA . GLN A 1 96 ? -27.371 4.325 23.369 1.00 85.75 96 GLN A CA 1
ATOM 808 C C . GLN A 1 96 ? -26.964 4.157 21.902 1.00 85.75 96 GLN A C 1
ATOM 810 O O . GLN A 1 96 ? -27.215 3.108 21.297 1.00 85.75 96 GLN A O 1
ATOM 815 N N . PRO A 1 97 ? -26.332 5.186 21.320 1.00 88.81 97 PRO A N 1
ATOM 816 C CA . PRO A 1 97 ? -25.793 5.075 19.984 1.00 88.81 97 PRO A CA 1
ATOM 817 C C . PRO A 1 97 ? -24.628 4.082 19.960 1.00 88.81 97 PRO A C 1
ATOM 819 O O . PRO A 1 97 ? -23.783 4.043 20.855 1.00 88.81 97 PRO A O 1
ATOM 822 N N . LEU A 1 98 ? -24.576 3.292 18.896 1.00 90.44 98 LEU A N 1
ATOM 823 C CA . LEU A 1 98 ? -23.474 2.397 18.596 1.00 90.44 98 LEU A CA 1
ATOM 824 C C . LEU A 1 98 ? -22.253 3.218 18.175 1.00 90.44 98 LEU A C 1
ATOM 826 O O . LEU A 1 98 ? -22.330 4.015 17.247 1.00 90.44 98 LEU A O 1
ATOM 830 N N . ASN A 1 99 ? -21.118 3.001 18.825 1.00 90.25 99 ASN A N 1
ATOM 831 C CA . ASN A 1 99 ? -19.845 3.635 18.483 1.00 90.25 99 ASN A CA 1
ATOM 832 C C . ASN A 1 99 ? -18.729 2.579 18.396 1.00 90.25 99 ASN A C 1
ATOM 834 O O . ASN A 1 99 ? -18.981 1.387 18.588 1.00 90.25 99 ASN A O 1
ATOM 838 N N . VAL A 1 100 ? -17.492 3.001 18.124 1.00 87.25 100 VAL A N 1
ATOM 839 C CA . VAL A 1 100 ? -16.330 2.098 17.998 1.00 87.25 100 VAL A CA 1
ATOM 840 C C . VAL A 1 100 ? -16.106 1.194 19.217 1.00 87.25 100 VAL A C 1
ATOM 842 O O . VAL A 1 100 ? -15.644 0.071 19.046 1.00 87.25 100 VAL A O 1
ATOM 845 N N . ASP A 1 101 ? -16.500 1.638 20.413 1.00 88.12 101 ASP A N 1
ATOM 846 C CA . ASP A 1 101 ? -16.339 0.892 21.665 1.00 88.12 101 ASP A CA 1
ATOM 847 C C . ASP A 1 101 ? -17.508 -0.083 21.920 1.00 88.12 101 ASP A C 1
ATOM 849 O O . ASP A 1 101 ? -17.360 -1.063 22.647 1.00 88.12 101 ASP A O 1
ATOM 853 N N . THR A 1 102 ? -18.683 0.158 21.321 1.00 87.62 102 THR A N 1
ATOM 854 C CA . THR A 1 102 ? -19.893 -0.680 21.486 1.00 87.62 102 THR A CA 1
ATOM 855 C C . THR A 1 102 ? -20.106 -1.669 20.335 1.00 87.62 102 THR A C 1
ATOM 857 O O . THR A 1 102 ? -20.720 -2.718 20.522 1.00 87.62 102 THR A O 1
ATOM 860 N N . ILE A 1 103 ? -19.626 -1.348 19.129 1.00 88.00 103 ILE A N 1
ATOM 861 C CA . ILE A 1 103 ? -19.859 -2.147 17.915 1.00 88.00 103 ILE A CA 1
ATOM 862 C C . ILE A 1 103 ? -19.036 -3.438 17.919 1.00 88.00 103 ILE A C 1
ATOM 864 O O . ILE A 1 103 ? -19.520 -4.473 17.454 1.00 88.00 103 ILE A O 1
ATOM 868 N N . GLY A 1 104 ? -17.808 -3.401 18.434 1.00 85.38 104 GLY A N 1
ATOM 869 C CA . GLY A 1 104 ? -16.948 -4.574 18.454 1.00 85.38 104 GLY A CA 1
ATOM 870 C C . GLY A 1 104 ? -15.686 -4.392 19.281 1.00 85.38 104 GLY A C 1
ATOM 871 O O . GLY A 1 104 ? -15.252 -3.286 19.570 1.00 85.38 104 GLY A O 1
ATOM 872 N N . THR A 1 105 ? -15.083 -5.519 19.641 1.00 87.62 105 THR A N 1
ATOM 873 C CA . THR A 1 105 ? -13.796 -5.581 20.337 1.00 87.62 105 THR A CA 1
ATOM 874 C C . THR A 1 105 ? -12.725 -6.121 19.400 1.00 87.62 105 THR A C 1
ATOM 876 O O . THR A 1 105 ? -13.011 -6.917 18.503 1.00 87.62 105 THR A O 1
ATOM 879 N N . VAL A 1 106 ? -11.467 -5.753 19.632 1.00 88.38 106 VAL A N 1
ATOM 880 C CA . VAL A 1 106 ? -10.343 -6.291 18.857 1.00 88.38 106 VAL A CA 1
ATOM 881 C C . VAL A 1 106 ? -10.186 -7.789 19.143 1.00 88.38 106 VAL A C 1
ATOM 883 O O . VAL A 1 106 ? -9.773 -8.175 20.232 1.00 88.38 106 VAL A O 1
ATOM 886 N N . ALA A 1 107 ? -10.513 -8.638 18.164 1.00 90.81 107 ALA A N 1
ATOM 887 C CA . ALA A 1 107 ? -10.408 -10.095 18.299 1.00 90.81 107 ALA A CA 1
ATOM 888 C C . ALA A 1 107 ? -8.986 -10.626 18.038 1.00 90.81 107 ALA A C 1
ATOM 890 O O . ALA A 1 107 ? -8.552 -11.588 18.665 1.00 90.81 107 ALA A O 1
ATOM 891 N N . ASN A 1 108 ? -8.256 -10.014 17.103 1.00 92.38 108 ASN A N 1
ATOM 892 C CA . ASN A 1 108 ? -6.884 -10.375 16.761 1.00 92.38 108 ASN A CA 1
ATOM 893 C C . ASN A 1 108 ? -6.135 -9.122 16.293 1.00 92.38 108 ASN A C 1
ATOM 895 O O . ASN A 1 108 ? -6.633 -8.388 15.441 1.00 92.38 108 ASN A O 1
ATOM 899 N N . SER A 1 109 ? -4.942 -8.894 16.839 1.00 92.12 109 SER A N 1
ATOM 900 C CA . SER A 1 109 ? -4.026 -7.844 16.403 1.00 92.12 109 SER A CA 1
ATOM 901 C C . SER A 1 109 ? -2.641 -8.452 16.222 1.00 92.12 109 SER A C 1
ATOM 903 O O . SER A 1 109 ? -1.945 -8.755 17.191 1.00 92.12 109 SER A O 1
ATOM 905 N N . ALA A 1 110 ? -2.257 -8.666 14.966 1.00 92.00 110 ALA A N 1
ATOM 906 C CA . ALA A 1 110 ? -0.956 -9.199 14.597 1.00 92.00 110 ALA A CA 1
ATOM 907 C C . ALA A 1 110 ? -0.295 -8.259 13.589 1.00 92.00 110 ALA A C 1
ATOM 909 O O . ALA A 1 110 ? -0.848 -7.987 12.523 1.00 92.00 110 ALA A O 1
ATOM 910 N N . SER A 1 111 ? 0.906 -7.782 13.912 1.00 92.12 111 SER A N 1
ATOM 911 C CA . SER A 1 111 ? 1.731 -7.000 12.995 1.00 92.12 111 SER A CA 1
ATOM 912 C C . SER A 1 111 ? 2.939 -7.819 12.546 1.00 92.12 111 SER A C 1
ATOM 914 O O . SER A 1 111 ? 3.535 -8.577 13.312 1.00 92.12 111 SER A O 1
ATOM 916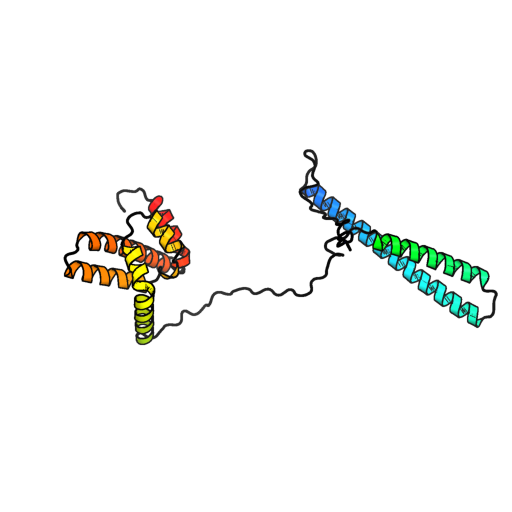 N N . ARG A 1 112 ? 3.307 -7.687 11.268 1.00 90.75 112 ARG A N 1
ATOM 917 C CA . ARG A 1 112 ? 4.493 -8.330 10.698 1.00 90.75 112 ARG A CA 1
ATOM 918 C C . ARG A 1 112 ? 5.328 -7.288 9.976 1.00 90.75 112 ARG A C 1
ATOM 920 O O . ARG A 1 112 ? 4.941 -6.792 8.924 1.00 90.75 112 ARG A O 1
ATOM 927 N N . ILE A 1 113 ? 6.493 -6.985 10.536 1.00 90.62 113 ILE A N 1
ATOM 928 C CA . ILE A 1 113 ? 7.470 -6.096 9.908 1.00 90.62 113 ILE A CA 1
ATOM 929 C C . ILE A 1 113 ? 8.367 -6.942 9.006 1.00 90.62 113 ILE A C 1
ATOM 931 O O . ILE A 1 113 ? 9.046 -7.857 9.478 1.00 90.62 113 ILE A O 1
ATOM 935 N N . ASN A 1 114 ? 8.375 -6.644 7.706 1.00 86.75 114 ASN A N 1
ATOM 936 C CA . ASN A 1 114 ? 9.272 -7.297 6.759 1.00 86.75 114 ASN A CA 1
ATOM 937 C C . ASN A 1 114 ? 10.677 -6.686 6.874 1.00 86.75 114 ASN A C 1
ATOM 939 O O . ASN A 1 114 ? 10.972 -5.667 6.251 1.00 86.75 114 ASN A O 1
ATOM 943 N N . LYS A 1 115 ? 11.529 -7.272 7.722 1.00 83.38 115 LYS A N 1
ATOM 944 C CA . LYS A 1 115 ? 12.933 -6.857 7.841 1.00 83.38 115 LYS A CA 1
ATOM 945 C C . LYS A 1 115 ? 13.693 -7.275 6.579 1.00 83.38 115 LYS A C 1
ATOM 947 O O . LYS A 1 115 ? 13.585 -8.423 6.152 1.00 83.38 115 LYS A O 1
ATOM 952 N N . ALA A 1 116 ? 14.459 -6.351 5.999 1.00 74.50 116 ALA A N 1
ATOM 953 C CA . ALA A 1 116 ? 15.320 -6.649 4.859 1.00 74.50 116 ALA A CA 1
ATOM 954 C C . ALA A 1 116 ? 16.324 -7.755 5.226 1.00 74.50 116 ALA A C 1
ATOM 956 O O . ALA A 1 116 ? 16.863 -7.762 6.334 1.00 74.50 116 ALA A O 1
ATOM 957 N N . LYS A 1 117 ? 16.561 -8.698 4.307 1.00 74.12 117 LYS A N 1
ATOM 958 C CA . LYS A 1 117 ? 17.592 -9.727 4.483 1.00 74.12 117 LYS A CA 1
ATOM 959 C C . LYS A 1 117 ? 18.971 -9.063 4.418 1.00 74.12 117 LYS A C 1
ATOM 961 O O . LYS A 1 117 ? 19.253 -8.348 3.462 1.00 74.12 117 LYS A O 1
ATOM 966 N N . THR A 1 118 ? 19.800 -9.291 5.432 1.00 60.56 118 THR A N 1
ATOM 967 C CA . THR A 1 118 ? 21.121 -8.653 5.588 1.00 60.56 118 THR A CA 1
ATOM 968 C C . THR A 1 118 ? 22.221 -9.342 4.774 1.00 60.56 118 THR A C 1
ATOM 970 O O . THR A 1 118 ? 23.259 -8.742 4.514 1.00 60.56 118 THR A O 1
ATOM 973 N N . GLU A 1 119 ? 22.010 -10.591 4.364 1.00 59.94 119 GLU A N 1
ATOM 974 C CA . GLU A 1 119 ? 23.050 -11.420 3.754 1.00 59.94 119 GLU A CA 1
ATOM 975 C C . GLU A 1 119 ? 22.805 -11.577 2.254 1.00 59.94 119 GLU A C 1
ATOM 977 O O . GLU A 1 119 ? 21.787 -12.117 1.815 1.00 59.94 119 GLU A O 1
ATOM 982 N N . VAL A 1 120 ? 23.753 -11.074 1.463 1.00 61.91 120 VAL A N 1
ATOM 983 C CA . VAL A 1 120 ? 23.858 -11.394 0.040 1.00 61.91 120 VAL A CA 1
ATOM 984 C C . VAL A 1 120 ? 24.481 -12.783 -0.038 1.00 61.91 120 VAL A C 1
ATOM 986 O O . VAL A 1 120 ? 25.687 -12.933 0.142 1.00 61.91 120 VAL A O 1
ATOM 989 N N . GLU A 1 121 ? 23.657 -13.809 -0.247 1.00 63.62 121 GLU A N 1
ATOM 990 C CA . GLU A 1 121 ? 24.147 -15.160 -0.526 1.00 63.62 121 GLU A CA 1
ATOM 991 C C . GLU A 1 121 ? 25.022 -15.121 -1.787 1.00 63.62 121 GLU A C 1
ATOM 993 O O . GLU A 1 121 ? 24.545 -14.828 -2.887 1.00 63.62 121 GLU A O 1
ATOM 998 N N . ILE A 1 122 ? 26.317 -15.399 -1.627 1.00 63.31 122 ILE A N 1
ATOM 999 C CA . ILE A 1 122 ? 27.241 -15.558 -2.749 1.00 63.31 122 ILE A CA 1
ATOM 1000 C C . ILE A 1 122 ? 26.910 -16.903 -3.401 1.00 63.31 122 ILE A C 1
ATOM 1002 O O . ILE A 1 122 ? 27.263 -17.960 -2.880 1.00 63.31 122 ILE A O 1
ATOM 1006 N N . LYS A 1 123 ? 26.176 -16.865 -4.516 1.00 69.94 123 LYS A N 1
ATOM 1007 C CA . LYS A 1 123 ? 25.838 -18.058 -5.300 1.00 69.94 123 LYS A CA 1
ATOM 1008 C C . LYS A 1 123 ? 27.079 -18.610 -6.007 1.00 69.94 123 LYS A C 1
ATOM 1010 O O . LYS A 1 123 ? 27.911 -17.841 -6.483 1.00 69.94 123 LYS A O 1
ATOM 1015 N N . SER A 1 124 ? 27.168 -19.937 -6.107 1.00 78.38 124 SER A N 1
ATOM 1016 C CA . SER A 1 124 ? 28.177 -20.629 -6.922 1.00 78.38 124 SER A CA 1
ATOM 1017 C C . SER A 1 124 ? 28.037 -20.256 -8.404 1.00 78.38 124 SER A C 1
ATOM 1019 O O . SER A 1 124 ? 26.921 -20.045 -8.882 1.00 78.38 124 SER A O 1
ATOM 1021 N N . GLU A 1 125 ? 29.147 -20.223 -9.149 1.00 73.75 125 GLU A N 1
ATOM 1022 C CA . GLU A 1 125 ? 29.165 -19.938 -10.596 1.00 73.75 125 GLU A CA 1
ATOM 1023 C C . GLU A 1 125 ? 28.289 -20.912 -11.406 1.00 73.75 125 GLU A C 1
ATOM 1025 O O . GLU A 1 125 ? 27.670 -20.540 -12.402 1.00 73.75 125 GLU A O 1
ATOM 1030 N N . GLU A 1 126 ? 28.174 -22.163 -10.958 1.00 78.00 126 GLU A N 1
ATOM 1031 C CA . GLU A 1 126 ? 27.321 -23.152 -11.623 1.00 78.00 126 GLU A CA 1
ATOM 1032 C C . GLU A 1 126 ? 25.825 -22.847 -11.423 1.00 78.00 126 GLU A C 1
ATOM 1034 O O . GLU A 1 126 ? 25.006 -23.032 -12.329 1.00 78.00 126 GLU A O 1
ATOM 1039 N N . ASP A 1 127 ? 25.457 -22.335 -10.248 1.00 80.50 127 ASP A N 1
ATOM 1040 C CA . ASP A 1 127 ? 24.075 -21.980 -9.928 1.00 80.50 127 ASP A CA 1
ATOM 1041 C C . ASP A 1 127 ? 23.658 -20.683 -10.621 1.00 80.50 127 ASP A C 1
ATOM 1043 O O . ASP A 1 127 ? 22.536 -20.589 -11.120 1.00 80.50 127 ASP A O 1
ATOM 1047 N N . THR A 1 128 ? 24.564 -19.706 -10.741 1.00 79.06 128 THR A N 1
ATOM 1048 C CA . THR A 1 128 ? 24.299 -18.480 -11.508 1.00 79.06 128 THR A CA 1
ATOM 1049 C C . THR A 1 128 ? 24.109 -18.773 -12.995 1.00 79.06 128 THR A C 1
ATOM 1051 O O . THR A 1 128 ? 23.241 -18.168 -13.627 1.00 79.06 128 THR A O 1
ATOM 1054 N N . MET A 1 129 ? 24.842 -19.743 -13.553 1.00 79.81 129 MET A N 1
ATOM 1055 C CA . MET A 1 129 ? 24.659 -20.179 -14.939 1.00 79.81 129 MET A CA 1
ATOM 1056 C C . MET A 1 129 ? 23.316 -20.897 -15.149 1.00 79.81 129 MET A C 1
ATOM 1058 O O . MET A 1 129 ? 22.618 -20.634 -16.134 1.00 79.81 129 MET A O 1
ATOM 1062 N N . LYS A 1 130 ? 22.907 -21.767 -14.216 1.00 87.31 130 LYS A N 1
ATOM 1063 C CA . LYS A 1 130 ? 21.582 -22.418 -14.249 1.00 87.31 130 LYS A CA 1
ATOM 1064 C C . LYS A 1 130 ? 20.452 -21.397 -14.125 1.00 87.31 130 LYS A C 1
ATOM 1066 O O . LYS A 1 130 ? 19.467 -21.490 -14.861 1.00 87.31 130 LYS A O 1
ATOM 1071 N N . ASP A 1 131 ? 20.598 -20.421 -13.231 1.00 86.06 131 ASP A N 1
ATOM 1072 C CA . ASP A 1 131 ? 19.644 -19.325 -13.056 1.00 86.06 131 ASP A CA 1
ATOM 1073 C C . ASP A 1 131 ? 19.540 -18.473 -14.326 1.00 86.06 131 ASP A C 1
ATOM 1075 O O . ASP A 1 131 ? 18.426 -18.200 -14.779 1.00 86.06 131 ASP A O 1
ATOM 1079 N N . TYR A 1 132 ? 20.675 -18.131 -14.947 1.00 88.81 132 TYR A N 1
ATOM 1080 C CA . TYR A 1 132 ? 20.712 -17.427 -16.228 1.00 88.81 132 TYR A CA 1
ATOM 1081 C C . TYR A 1 132 ? 19.951 -18.201 -17.306 1.00 88.81 132 TYR A C 1
ATOM 1083 O O . TYR A 1 132 ? 19.028 -17.657 -17.904 1.00 88.81 132 TYR A O 1
ATOM 1091 N N . SER A 1 133 ? 20.268 -19.485 -17.503 1.00 89.94 133 SER A N 1
ATOM 1092 C CA . SER A 1 133 ? 19.628 -20.320 -18.527 1.00 89.94 133 SER A CA 1
ATOM 1093 C C . SER A 1 133 ? 18.113 -20.440 -18.332 1.00 89.94 133 SER A C 1
ATOM 1095 O O . SER A 1 133 ? 17.341 -20.310 -19.286 1.00 89.94 133 SER A O 1
ATOM 1097 N N . ARG A 1 134 ? 17.658 -20.643 -17.090 1.00 90.81 134 ARG A N 1
ATOM 1098 C CA . ARG A 1 134 ? 16.224 -20.699 -16.765 1.00 90.81 134 ARG A CA 1
ATOM 1099 C C . ARG A 1 134 ? 15.538 -19.362 -17.014 1.00 90.81 134 ARG A C 1
ATOM 1101 O O . ARG A 1 134 ? 14.420 -19.335 -17.525 1.00 90.81 134 ARG A O 1
ATOM 1108 N N . PHE A 1 135 ? 16.190 -18.267 -16.632 1.00 92.06 135 PHE A N 1
ATOM 1109 C CA . PHE A 1 135 ? 15.653 -16.923 -16.788 1.00 92.06 135 PHE A CA 1
ATOM 1110 C C . PHE A 1 135 ? 15.521 -16.542 -18.264 1.00 92.06 135 PHE A C 1
ATOM 1112 O O . PHE A 1 135 ? 14.447 -16.105 -18.676 1.00 92.06 135 PHE A O 1
ATOM 1119 N N . THR A 1 136 ? 16.571 -16.755 -19.061 1.00 89.00 136 THR A N 1
ATOM 1120 C CA . THR A 1 136 ? 16.570 -16.416 -20.488 1.00 89.00 136 THR A CA 1
ATOM 1121 C C . THR A 1 136 ? 15.570 -17.258 -21.255 1.00 89.00 136 THR A C 1
ATOM 1123 O O . THR A 1 136 ? 14.781 -16.693 -21.994 1.00 89.00 136 THR A O 1
ATOM 1126 N N . THR A 1 137 ? 15.499 -18.567 -20.999 1.00 90.94 137 THR A N 1
ATOM 1127 C CA . THR A 1 137 ? 14.523 -19.451 -21.663 1.00 90.94 137 THR A CA 1
ATOM 1128 C C . THR A 1 137 ? 13.080 -19.053 -21.341 1.00 90.94 137 THR A C 1
ATOM 1130 O O . THR A 1 137 ? 12.201 -19.127 -22.194 1.00 90.94 137 THR A O 1
ATOM 1133 N N . LYS A 1 138 ? 12.808 -18.624 -20.101 1.00 94.12 138 LYS A N 1
ATOM 1134 C CA . LYS A 1 138 ? 11.452 -18.255 -19.676 1.00 94.12 138 LYS A CA 1
ATOM 1135 C C . LYS A 1 138 ? 11.004 -16.898 -20.219 1.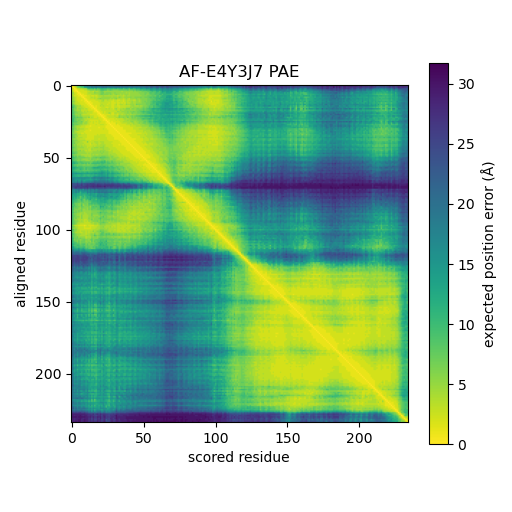00 94.12 138 LYS A C 1
ATOM 1137 O O . LYS A 1 138 ? 9.837 -16.751 -20.570 1.00 94.12 138 LYS A O 1
ATOM 1142 N N . TRP A 1 139 ? 11.903 -15.918 -20.246 1.00 92.81 139 TRP A N 1
ATOM 1143 C CA . TRP A 1 139 ? 11.569 -14.517 -20.526 1.00 92.81 139 TRP A CA 1
ATOM 1144 C C . TRP A 1 139 ? 12.154 -13.997 -21.841 1.00 92.81 139 TRP A C 1
ATOM 1146 O O . TRP A 1 139 ? 12.136 -12.795 -22.088 1.00 92.81 139 TRP A O 1
ATOM 1156 N N . GLU A 1 140 ? 12.644 -14.881 -22.710 1.00 91.94 140 GLU A N 1
ATOM 1157 C CA . GLU A 1 140 ? 13.308 -14.532 -23.970 1.00 91.94 140 GLU A CA 1
ATOM 1158 C C . GLU A 1 140 ? 12.509 -13.529 -24.812 1.00 91.94 140 GLU A C 1
ATOM 1160 O O . GLU A 1 140 ? 13.031 -12.514 -25.275 1.00 91.94 140 GLU A O 1
ATOM 1165 N N . THR A 1 141 ? 11.219 -13.807 -24.994 1.00 93.56 141 THR A N 1
ATOM 1166 C CA . THR A 1 141 ? 10.312 -13.001 -25.818 1.00 93.56 141 THR A CA 1
ATOM 1167 C C . THR A 1 141 ? 10.127 -11.598 -25.254 1.00 93.56 141 THR A C 1
ATOM 1169 O O . THR A 1 141 ? 10.077 -10.626 -26.007 1.00 93.56 141 THR A O 1
ATOM 1172 N N . GLU A 1 142 ? 10.080 -11.471 -23.933 1.00 93.38 142 GLU A N 1
ATOM 1173 C CA . GLU A 1 142 ? 9.926 -10.199 -23.240 1.00 93.38 142 GLU A CA 1
ATOM 1174 C C . GLU A 1 142 ? 11.217 -9.387 -23.218 1.00 93.38 142 GLU A C 1
ATOM 1176 O O . GLU A 1 142 ? 11.184 -8.174 -23.417 1.00 93.38 142 GLU A O 1
ATOM 1181 N N . ILE A 1 143 ? 12.366 -10.050 -23.067 1.00 93.25 143 ILE A N 1
ATOM 1182 C CA . ILE A 1 143 ? 13.675 -9.399 -23.168 1.00 93.25 143 ILE A CA 1
ATOM 1183 C C . ILE A 1 143 ? 13.876 -8.849 -24.585 1.00 93.25 143 ILE A C 1
ATOM 1185 O O . ILE A 1 143 ? 14.250 -7.688 -24.756 1.00 93.25 143 ILE A O 1
ATOM 1189 N N . LYS A 1 144 ? 13.559 -9.642 -25.618 1.00 92.81 144 LYS A N 1
ATOM 1190 C CA . LYS A 1 144 ? 13.603 -9.173 -27.012 1.00 92.81 144 LYS A CA 1
ATOM 1191 C C . LYS A 1 144 ? 12.622 -8.026 -27.245 1.00 92.81 144 LYS A C 1
ATOM 1193 O O . LYS A 1 144 ? 12.980 -7.054 -27.904 1.00 92.81 144 LYS A O 1
ATOM 1198 N N . LYS A 1 145 ? 11.411 -8.099 -26.679 1.00 93.25 145 LYS A N 1
ATOM 1199 C CA . LYS A 1 145 ? 10.426 -7.009 -26.746 1.00 93.25 145 LYS A CA 1
ATOM 1200 C C . LYS A 1 145 ? 10.954 -5.726 -26.113 1.00 93.25 145 LYS A C 1
ATOM 1202 O O . LYS A 1 145 ? 10.797 -4.669 -26.716 1.00 93.25 145 LYS A O 1
ATOM 1207 N N . PHE A 1 146 ? 11.626 -5.821 -24.966 1.00 92.94 146 PHE A N 1
ATOM 1208 C CA . PHE A 1 146 ? 12.294 -4.679 -24.350 1.00 92.94 146 PHE A CA 1
ATOM 1209 C C . PHE A 1 146 ? 13.351 -4.066 -25.281 1.00 92.94 146 PHE A C 1
ATOM 1211 O O . PHE A 1 146 ? 13.342 -2.858 -25.507 1.00 92.94 146 PHE A O 1
ATOM 1218 N N . GLY A 1 147 ? 14.196 -4.903 -25.894 1.00 91.44 147 GLY A N 1
ATOM 1219 C CA . GLY A 1 147 ? 15.235 -4.468 -26.833 1.00 91.44 147 GLY A CA 1
ATOM 1220 C C . GLY A 1 147 ? 14.717 -3.747 -28.085 1.00 91.44 147 GLY A C 1
ATOM 1221 O O . GLY A 1 147 ? 15.473 -3.029 -28.730 1.00 91.44 147 GLY A O 1
ATOM 1222 N N . MET A 1 148 ? 13.435 -3.896 -28.429 1.00 91.19 148 MET A N 1
ATOM 1223 C CA . MET A 1 148 ? 12.834 -3.240 -29.594 1.00 91.19 148 MET A CA 1
ATOM 1224 C C . MET A 1 148 ? 12.321 -1.817 -29.307 1.00 91.19 148 MET A C 1
ATOM 1226 O O . MET A 1 148 ? 12.065 -1.065 -30.252 1.00 91.19 148 MET A O 1
ATOM 1230 N N . PHE A 1 149 ? 12.184 -1.397 -28.044 1.00 91.19 149 PHE A N 1
ATOM 1231 C CA . PHE A 1 149 ? 11.688 -0.052 -27.729 1.00 91.19 149 PHE A CA 1
ATOM 1232 C C . PHE A 1 149 ? 12.693 1.042 -28.099 1.00 91.19 149 PHE A C 1
ATOM 1234 O O . PHE A 1 149 ? 13.899 0.892 -27.927 1.00 91.19 149 PHE A O 1
ATOM 1241 N N . LYS A 1 150 ? 12.185 2.169 -28.615 1.00 85.44 150 LYS A N 1
ATOM 1242 C CA . LYS A 1 150 ? 12.987 3.371 -28.923 1.00 85.44 150 LYS A CA 1
ATOM 1243 C C . LYS A 1 150 ? 12.762 4.485 -27.912 1.00 85.44 150 LYS A C 1
ATOM 1245 O O . LYS A 1 150 ? 13.701 5.155 -27.505 1.00 85.44 150 LYS A O 1
ATOM 1250 N N . LYS A 1 151 ? 11.496 4.702 -27.554 1.00 87.25 151 LYS A N 1
ATOM 1251 C CA . LYS A 1 151 ? 11.078 5.782 -26.666 1.00 87.25 151 LYS A CA 1
ATOM 1252 C C . LYS A 1 151 ? 11.340 5.393 -25.220 1.00 87.25 151 LYS A C 1
ATOM 1254 O O . LYS A 1 151 ? 10.987 4.294 -24.796 1.00 87.25 151 LYS A O 1
ATOM 1259 N N . LEU A 1 152 ? 11.921 6.320 -24.469 1.00 84.44 152 LEU A N 1
ATOM 1260 C CA . LEU A 1 152 ? 12.263 6.119 -23.064 1.00 84.44 152 LEU A CA 1
ATOM 1261 C C . LEU A 1 152 ? 11.015 5.921 -22.201 1.00 84.44 152 LEU A C 1
ATOM 1263 O O . LEU A 1 152 ? 11.049 5.124 -21.268 1.00 84.44 152 LEU A O 1
ATOM 1267 N N . GLU A 1 153 ? 9.903 6.584 -22.530 1.00 87.81 153 GLU A N 1
ATOM 1268 C CA . GLU A 1 153 ? 8.632 6.432 -21.816 1.00 87.81 153 GLU A CA 1
ATOM 1269 C C . GLU A 1 153 ? 8.078 5.011 -21.953 1.00 87.81 153 GLU A C 1
ATOM 1271 O O . GLU A 1 153 ? 7.630 4.417 -20.968 1.00 87.81 153 GLU A O 1
ATOM 1276 N N . ASP A 1 154 ? 8.154 4.452 -23.163 1.00 90.81 154 ASP A N 1
ATOM 1277 C CA . ASP A 1 154 ? 7.695 3.094 -23.448 1.00 90.81 154 ASP A CA 1
ATOM 1278 C C . ASP A 1 154 ? 8.589 2.073 -22.730 1.00 90.81 154 ASP A C 1
ATOM 1280 O O . ASP A 1 154 ? 8.074 1.167 -22.072 1.00 90.81 154 ASP A O 1
ATOM 1284 N N . SER A 1 155 ? 9.914 2.273 -22.752 1.00 90.31 155 SER A N 1
ATOM 1285 C CA . SER A 1 155 ? 10.871 1.458 -21.992 1.00 90.31 155 SER A CA 1
ATOM 1286 C C . SER A 1 155 ? 10.609 1.523 -20.480 1.00 90.31 155 SER A C 1
ATOM 1288 O O . SER A 1 155 ? 10.556 0.486 -19.818 1.00 90.31 155 SER A O 1
ATOM 1290 N N . GLN A 1 156 ? 10.382 2.714 -19.912 1.00 90.56 156 GLN A N 1
ATOM 1291 C CA . GLN A 1 156 ? 10.102 2.892 -18.480 1.00 90.56 156 GLN A CA 1
ATOM 1292 C C . GLN A 1 156 ? 8.788 2.224 -18.062 1.00 90.56 156 GLN A C 1
ATOM 1294 O O . GLN A 1 156 ? 8.713 1.596 -16.996 1.00 90.56 156 GLN A O 1
ATOM 1299 N N . ARG A 1 157 ? 7.739 2.367 -18.880 1.00 91.88 157 ARG A N 1
ATOM 1300 C CA . ARG A 1 157 ? 6.446 1.721 -18.644 1.00 91.88 157 ARG A CA 1
ATOM 1301 C C . ARG A 1 157 ? 6.585 0.205 -18.716 1.00 91.88 157 ARG A C 1
ATOM 1303 O O . ARG A 1 157 ? 6.135 -0.482 -17.803 1.00 91.88 157 ARG A O 1
ATOM 1310 N N . TYR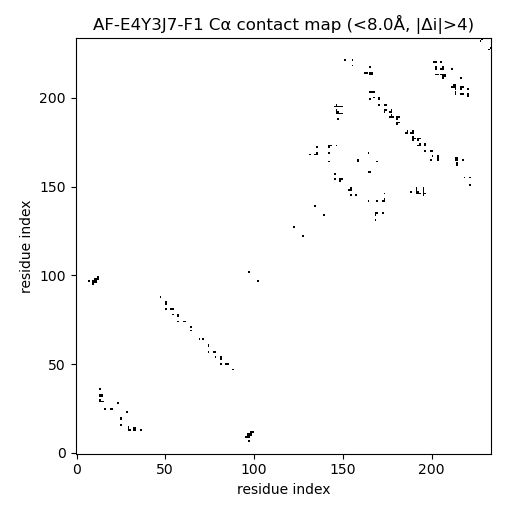 A 1 158 ? 7.278 -0.302 -19.732 1.00 93.06 158 TYR A N 1
ATOM 1311 C CA . TYR A 1 158 ? 7.481 -1.734 -19.912 1.00 93.06 158 TYR A CA 1
ATOM 1312 C C . TYR A 1 158 ? 8.278 -2.365 -18.763 1.00 93.06 158 TYR A C 1
ATOM 1314 O O . TYR A 1 158 ? 7.898 -3.425 -18.271 1.00 93.06 158 TYR A O 1
ATOM 1322 N N . LEU A 1 159 ? 9.327 -1.696 -18.270 1.00 91.56 159 LEU A N 1
ATOM 1323 C CA . LEU A 1 159 ? 10.073 -2.140 -17.084 1.00 91.56 159 LEU A CA 1
ATOM 1324 C C . LEU A 1 159 ? 9.262 -2.009 -15.786 1.00 91.56 159 LEU A C 1
ATOM 1326 O O . LEU A 1 159 ? 9.476 -2.772 -14.847 1.00 91.56 159 LEU A O 1
ATOM 1330 N N . SER A 1 160 ? 8.315 -1.068 -15.716 1.00 91.12 160 SER A N 1
ATOM 1331 C CA . SER A 1 160 ? 7.397 -0.952 -14.574 1.00 91.12 160 SER A CA 1
ATOM 1332 C C . SER A 1 160 ? 6.380 -2.087 -14.526 1.00 91.12 160 SER A C 1
ATOM 1334 O O . SER A 1 160 ? 6.053 -2.548 -13.436 1.00 91.12 160 SER A O 1
ATOM 1336 N N . GLU A 1 161 ? 5.902 -2.534 -15.686 1.00 92.75 161 GLU A N 1
ATOM 1337 C CA . GLU A 1 161 ? 5.032 -3.706 -15.813 1.00 92.75 161 GLU A CA 1
ATOM 1338 C C . GLU A 1 161 ? 5.831 -5.002 -15.565 1.00 92.75 161 GLU A C 1
ATOM 1340 O O . GLU A 1 161 ? 5.362 -5.893 -14.859 1.00 92.75 161 GLU A O 1
ATOM 1345 N N . ASN A 1 162 ? 7.081 -5.066 -16.040 1.00 92.25 162 ASN A N 1
ATOM 1346 C CA . ASN A 1 162 ? 7.939 -6.256 -15.997 1.00 92.25 162 ASN A CA 1
ATOM 1347 C C . ASN A 1 162 ? 9.214 -6.020 -15.171 1.00 92.25 162 ASN A C 1
ATOM 1349 O O . ASN A 1 162 ? 10.340 -6.105 -15.663 1.00 92.25 162 ASN A O 1
ATOM 1353 N N . THR A 1 163 ? 9.048 -5.736 -13.877 1.00 90.88 163 THR A N 1
ATOM 1354 C CA . THR A 1 163 ? 10.169 -5.381 -12.977 1.00 90.88 163 THR A CA 1
ATOM 1355 C C . THR A 1 163 ? 11.251 -6.460 -12.852 1.00 90.88 163 THR A C 1
ATOM 1357 O O . THR A 1 163 ? 12.400 -6.156 -12.538 1.00 90.88 163 THR A O 1
ATOM 1360 N N . TYR A 1 164 ? 10.929 -7.726 -13.121 1.00 89.88 164 TYR A N 1
ATOM 1361 C CA . TYR A 1 164 ? 11.899 -8.824 -13.082 1.00 89.88 164 TYR A CA 1
ATOM 1362 C C . TYR A 1 164 ? 12.945 -8.761 -14.202 1.00 89.88 164 TYR A C 1
ATOM 1364 O O . TYR A 1 164 ? 14.016 -9.342 -14.019 1.00 89.88 164 TYR A O 1
ATOM 1372 N N . LEU A 1 165 ? 12.667 -8.046 -15.301 1.00 92.06 165 LEU A N 1
ATOM 1373 C CA . LEU A 1 165 ? 13.619 -7.801 -16.392 1.00 92.06 165 LEU A CA 1
ATOM 1374 C C . LEU A 1 165 ? 14.748 -6.849 -15.974 1.00 92.06 165 LEU A C 1
ATOM 1376 O O . LEU A 1 165 ? 15.799 -6.817 -16.603 1.00 92.06 165 LEU A O 1
ATOM 1380 N N . VAL A 1 166 ? 14.573 -6.089 -14.888 1.00 92.06 166 VAL A N 1
ATOM 1381 C CA . VAL A 1 166 ? 15.633 -5.231 -14.349 1.00 92.06 166 VAL A CA 1
ATOM 1382 C C . VAL A 1 166 ? 16.605 -6.087 -13.529 1.00 92.06 166 VAL A C 1
ATOM 1384 O O . VAL A 1 166 ? 16.545 -6.133 -12.299 1.00 92.06 166 VAL A O 1
ATOM 1387 N N . ASN A 1 167 ? 17.460 -6.841 -14.220 1.00 91.12 167 ASN A N 1
ATOM 1388 C CA . ASN A 1 167 ? 18.507 -7.680 -13.638 1.00 91.12 167 ASN A CA 1
ATOM 1389 C C . ASN A 1 167 ? 19.742 -7.762 -14.556 1.00 91.12 167 ASN A C 1
ATOM 1391 O O . ASN A 1 167 ? 19.690 -7.411 -15.734 1.00 91.12 167 ASN A O 1
ATOM 1395 N N . GLU A 1 168 ? 20.856 -8.263 -14.017 1.00 90.56 168 GLU A N 1
ATOM 1396 C CA . GLU A 1 168 ? 22.103 -8.426 -14.780 1.00 90.56 168 GLU A CA 1
ATOM 1397 C C . GLU A 1 168 ? 21.960 -9.436 -15.927 1.00 90.56 168 GLU A C 1
ATOM 1399 O O . GLU A 1 168 ? 22.511 -9.232 -17.003 1.00 90.56 168 GLU A O 1
ATOM 1404 N N . HIS A 1 169 ? 21.162 -10.493 -15.740 1.00 91.44 169 HIS A N 1
ATOM 1405 C CA . HIS A 1 169 ? 20.933 -11.512 -16.767 1.00 91.44 169 HIS A CA 1
ATOM 1406 C C . HIS A 1 169 ? 20.296 -10.944 -18.041 1.00 91.44 169 HIS A C 1
ATOM 1408 O O . HIS A 1 169 ? 20.685 -11.333 -19.140 1.00 91.44 169 HIS A O 1
ATOM 1414 N N . THR A 1 170 ? 19.352 -10.009 -17.912 1.00 92.69 170 THR A N 1
ATOM 1415 C CA . THR A 1 170 ? 18.718 -9.344 -19.057 1.00 92.69 170 THR A CA 1
ATOM 1416 C C . THR A 1 170 ? 19.734 -8.498 -19.817 1.00 92.69 170 THR A C 1
ATOM 1418 O O . THR A 1 170 ? 19.781 -8.582 -21.040 1.00 92.69 170 THR A O 1
ATOM 1421 N N . ALA A 1 171 ? 20.596 -7.753 -19.115 1.00 92.69 171 ALA A N 1
ATOM 1422 C CA . ALA A 1 171 ? 21.662 -6.982 -19.755 1.00 92.69 171 ALA A CA 1
ATOM 1423 C C . ALA A 1 171 ? 22.631 -7.899 -20.521 1.00 92.69 171 ALA A C 1
ATOM 1425 O O . ALA A 1 171 ? 22.877 -7.676 -21.704 1.00 92.69 171 ALA A O 1
ATOM 1426 N N . SER A 1 172 ? 23.094 -8.989 -19.898 1.00 92.06 172 SER A N 1
ATOM 1427 C CA . SER A 1 172 ? 23.969 -9.968 -20.558 1.00 92.06 172 SER A CA 1
ATOM 1428 C C . SER A 1 172 ? 23.309 -10.631 -21.770 1.00 92.06 172 SER A C 1
ATOM 1430 O O . SER A 1 172 ? 23.960 -10.818 -22.794 1.00 92.06 172 SER A O 1
ATOM 1432 N N . PHE A 1 173 ? 22.017 -10.970 -21.687 1.00 94.25 173 PHE A N 1
ATOM 1433 C CA . PHE A 1 173 ? 21.271 -11.525 -22.818 1.00 94.25 173 PHE A CA 1
ATOM 1434 C C . PHE A 1 173 ? 21.160 -10.531 -23.978 1.00 94.25 173 PHE A C 1
ATOM 1436 O O . PHE A 1 173 ? 21.393 -10.915 -25.118 1.00 94.25 173 PHE A O 1
ATOM 1443 N N . LEU A 1 174 ? 20.845 -9.259 -23.709 1.00 93.69 174 LEU A N 1
ATOM 1444 C CA . LEU A 1 174 ? 20.766 -8.234 -24.755 1.00 93.69 174 LEU A CA 1
ATOM 1445 C C . LEU A 1 174 ? 22.118 -8.023 -25.444 1.00 93.69 174 LEU A C 1
ATOM 1447 O O . LEU A 1 174 ? 22.151 -7.875 -26.662 1.00 93.69 174 LEU A O 1
ATOM 1451 N N . CYS A 1 175 ? 23.226 -8.065 -24.697 1.00 92.62 175 CYS A N 1
ATOM 1452 C CA . CYS A 1 175 ? 24.571 -7.984 -25.270 1.00 92.62 175 CYS A CA 1
ATOM 1453 C C . CYS A 1 175 ? 24.876 -9.163 -26.206 1.00 92.62 175 CYS A C 1
ATOM 1455 O O . CYS A 1 175 ? 25.363 -8.944 -27.312 1.00 92.62 175 CYS A O 1
ATOM 1457 N N . ILE A 1 176 ? 24.556 -10.397 -25.800 1.00 92.88 176 ILE A N 1
ATOM 1458 C CA . ILE A 1 176 ? 24.716 -11.582 -26.663 1.00 92.88 176 ILE A CA 1
ATOM 1459 C C . ILE A 1 176 ? 23.814 -11.463 -27.894 1.00 92.88 176 ILE A C 1
ATOM 1461 O O . ILE A 1 176 ? 24.268 -11.666 -29.014 1.00 92.88 176 ILE A O 1
ATOM 1465 N N . TYR A 1 177 ? 22.573 -11.019 -27.708 1.00 93.50 177 TYR A N 1
ATOM 1466 C CA . TYR A 1 177 ? 21.642 -10.823 -28.812 1.00 93.50 177 TYR A CA 1
ATOM 1467 C C . TYR A 1 177 ? 22.130 -9.758 -29.810 1.00 93.50 177 TYR A C 1
ATOM 1469 O O . TYR A 1 177 ? 21.922 -9.903 -31.010 1.00 93.50 177 TYR A O 1
ATOM 1477 N N . CYS A 1 178 ? 22.844 -8.719 -29.361 1.00 94.19 178 CYS A N 1
ATOM 1478 C CA . CYS A 1 178 ? 23.500 -7.770 -30.269 1.00 94.19 178 CYS A CA 1
ATOM 1479 C C . CYS A 1 178 ? 24.583 -8.441 -31.129 1.00 94.19 178 CYS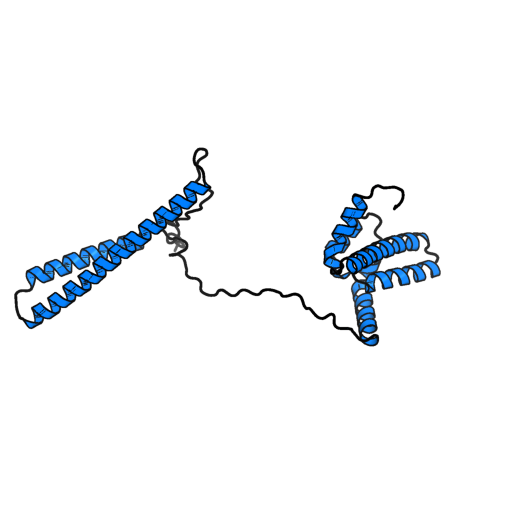 A C 1
ATOM 1481 O O . CYS A 1 178 ? 24.719 -8.100 -32.306 1.00 94.19 178 CYS A O 1
ATOM 1483 N N . ILE A 1 179 ? 25.336 -9.392 -30.566 1.00 94.25 179 ILE A N 1
ATOM 1484 C CA . ILE A 1 179 ? 26.345 -10.167 -31.305 1.00 94.25 179 ILE A CA 1
ATOM 1485 C C . ILE A 1 179 ? 25.654 -11.037 -32.357 1.00 94.25 179 ILE A C 1
ATOM 1487 O O . ILE A 1 179 ? 26.033 -10.973 -33.524 1.00 94.25 179 ILE A O 1
ATOM 1491 N N . ASP A 1 180 ? 24.600 -11.764 -31.980 1.00 94.12 180 ASP A N 1
ATOM 1492 C CA . ASP A 1 180 ? 23.830 -12.603 -32.907 1.00 94.12 180 ASP A CA 1
ATOM 1493 C C . ASP A 1 180 ? 23.257 -11.776 -34.068 1.00 94.12 180 ASP A C 1
ATOM 1495 O O . ASP A 1 180 ? 23.414 -12.133 -35.233 1.00 94.12 180 ASP A O 1
ATOM 1499 N N . LEU A 1 181 ? 22.676 -10.607 -33.774 1.00 94.06 181 LEU A N 1
ATOM 1500 C CA . LEU A 1 181 ? 22.160 -9.692 -34.798 1.00 94.06 181 LEU A CA 1
ATOM 1501 C C . LEU A 1 181 ? 23.252 -9.145 -35.724 1.00 94.06 181 LEU A C 1
ATOM 1503 O O . LEU A 1 181 ? 22.977 -8.878 -36.893 1.00 94.06 181 LEU A O 1
ATOM 1507 N N . THR A 1 182 ? 24.475 -8.979 -35.217 1.00 92.00 182 THR A N 1
ATOM 1508 C CA . THR A 1 182 ? 25.630 -8.566 -36.028 1.00 92.00 182 THR A CA 1
ATOM 1509 C C . THR A 1 182 ? 26.052 -9.688 -36.974 1.00 92.00 182 THR A C 1
ATOM 1511 O O . THR A 1 182 ? 26.321 -9.429 -38.144 1.00 92.00 182 THR A O 1
ATOM 1514 N N . VAL A 1 183 ? 26.064 -10.935 -36.493 1.00 95.88 183 VAL A N 1
ATOM 1515 C CA . VAL A 1 183 ? 26.346 -12.126 -37.314 1.00 95.88 183 VAL A CA 1
ATOM 1516 C C . VAL A 1 183 ? 25.269 -12.329 -38.386 1.00 95.88 183 VAL A C 1
ATOM 1518 O O . VAL A 1 183 ? 25.585 -12.723 -39.503 1.00 95.88 183 VAL A O 1
ATOM 1521 N N . GLU A 1 184 ? 24.011 -12.014 -38.076 1.00 94.44 184 GLU A N 1
ATOM 1522 C CA . GLU A 1 184 ? 22.884 -12.038 -39.019 1.00 94.44 184 GLU A CA 1
ATOM 1523 C C . GLU A 1 184 ? 22.808 -10.809 -39.952 1.00 94.44 184 GLU A C 1
ATOM 1525 O O . GLU A 1 184 ? 21.834 -10.673 -40.694 1.00 94.44 184 GLU A O 1
ATOM 1530 N N . GLU A 1 185 ? 23.784 -9.895 -39.904 1.00 93.44 185 GLU A N 1
ATOM 1531 C CA . GLU A 1 185 ? 23.839 -8.651 -40.696 1.00 93.44 185 GLU A CA 1
ATOM 1532 C C . GLU A 1 185 ? 22.650 -7.681 -40.472 1.00 93.44 185 GLU A C 1
ATOM 1534 O O . GLU A 1 185 ? 22.406 -6.760 -41.255 1.00 93.44 185 GLU A O 1
ATOM 1539 N N . LYS A 1 186 ? 21.916 -7.813 -39.358 1.00 94.00 186 LYS A N 1
ATOM 1540 C CA . LYS A 1 186 ? 20.775 -6.951 -38.986 1.00 94.00 186 LYS A CA 1
ATOM 1541 C C . LYS A 1 186 ? 21.223 -5.732 -38.176 1.00 94.00 186 LYS A C 1
ATOM 1543 O O . LYS A 1 186 ? 20.849 -5.558 -37.013 1.00 94.00 186 LYS A O 1
ATOM 1548 N N . MET A 1 187 ? 21.999 -4.856 -38.808 1.00 89.94 187 MET A N 1
ATOM 1549 C CA . MET A 1 187 ? 22.664 -3.731 -38.135 1.00 89.94 187 MET A CA 1
ATOM 1550 C C . MET A 1 187 ? 21.695 -2.719 -37.504 1.00 89.94 187 MET A C 1
ATOM 1552 O O . MET A 1 187 ? 21.915 -2.289 -36.375 1.00 89.94 187 MET A O 1
ATOM 1556 N N . GLU A 1 188 ? 20.592 -2.364 -38.173 1.00 90.75 188 GLU A N 1
ATOM 1557 C CA . GLU A 1 188 ? 19.612 -1.406 -37.625 1.00 90.75 188 GLU A CA 1
ATOM 1558 C C . GLU A 1 188 ? 18.967 -1.910 -36.328 1.00 90.75 188 GLU A C 1
ATOM 1560 O O . GLU A 1 188 ? 18.834 -1.166 -35.353 1.00 90.75 188 GLU A O 1
ATOM 1565 N N . LEU A 1 189 ? 18.605 -3.196 -36.295 1.00 90.38 189 LEU A N 1
ATOM 1566 C CA . LEU A 1 189 ? 18.032 -3.821 -35.108 1.00 90.38 189 LEU A CA 1
ATOM 1567 C C . LEU A 1 189 ? 19.083 -3.961 -34.001 1.00 90.38 189 LEU A C 1
ATOM 1569 O O . LEU A 1 189 ? 18.769 -3.733 -32.837 1.00 90.38 189 LEU A O 1
ATOM 1573 N N . MET A 1 190 ? 20.335 -4.264 -34.351 1.00 94.06 190 MET A N 1
ATOM 1574 C CA . MET A 1 190 ? 21.443 -4.295 -33.395 1.00 94.06 190 MET A CA 1
ATOM 1575 C C . MET A 1 190 ? 21.670 -2.926 -32.737 1.00 94.06 190 MET A C 1
ATOM 1577 O O . MET A 1 190 ? 21.806 -2.852 -31.515 1.00 94.06 190 MET A O 1
ATOM 1581 N N . HIS A 1 191 ? 21.638 -1.827 -33.496 1.00 90.88 191 HIS A N 1
ATOM 1582 C CA . HIS A 1 191 ? 21.757 -0.476 -32.933 1.00 90.88 191 HIS A CA 1
ATOM 1583 C C . HIS A 1 191 ? 20.631 -0.161 -31.940 1.00 90.88 191 HIS A C 1
ATOM 1585 O O . HIS A 1 191 ? 20.866 0.412 -30.878 1.00 90.88 191 HIS A O 1
ATOM 1591 N N . GLN A 1 192 ? 19.410 -0.589 -32.254 1.00 90.81 192 GLN A N 1
ATOM 1592 C CA . GLN A 1 192 ? 18.257 -0.400 -31.381 1.00 90.81 192 GLN A CA 1
ATOM 1593 C C . GLN A 1 192 ? 18.373 -1.214 -30.081 1.00 90.81 192 GLN A C 1
ATOM 1595 O O . GLN A 1 192 ? 18.173 -0.684 -28.986 1.00 90.81 192 GLN A O 1
ATOM 1600 N N . VAL A 1 193 ? 18.735 -2.494 -30.194 1.00 93.38 193 VAL A N 1
ATOM 1601 C CA . VAL A 1 193 ? 18.894 -3.394 -29.043 1.00 93.38 193 VAL A CA 1
ATOM 1602 C C . VAL A 1 193 ? 20.071 -2.960 -28.171 1.00 93.38 193 VAL A C 1
ATOM 1604 O O . VAL A 1 193 ? 19.950 -2.969 -26.946 1.00 93.38 193 VAL A O 1
ATOM 1607 N N . SER A 1 194 ? 21.181 -2.525 -28.773 1.00 93.12 194 SER A N 1
ATOM 1608 C CA . SER A 1 194 ? 22.358 -2.065 -28.029 1.00 93.12 194 SER A CA 1
ATOM 1609 C C . SER A 1 194 ? 22.068 -0.794 -27.231 1.00 93.12 194 SER A C 1
ATOM 1611 O O . SER A 1 194 ? 22.477 -0.706 -26.076 1.00 93.12 194 SER A O 1
ATOM 1613 N N . HIS A 1 195 ? 21.263 0.133 -27.760 1.00 91.38 195 HIS A N 1
ATOM 1614 C CA . HIS A 1 195 ? 20.794 1.296 -27.002 1.00 91.38 195 HIS A CA 1
ATOM 1615 C C . HIS A 1 195 ? 20.009 0.893 -25.740 1.00 91.38 195 HIS A C 1
ATOM 1617 O O . HIS A 1 195 ? 20.265 1.403 -24.648 1.00 91.38 195 HIS A O 1
ATOM 1623 N N . GLN A 1 196 ? 19.084 -0.068 -25.852 1.00 90.94 196 GLN A N 1
ATOM 1624 C CA . GLN A 1 196 ? 18.336 -0.568 -24.690 1.00 90.94 196 GLN A CA 1
ATOM 1625 C C . GLN A 1 196 ? 19.218 -1.364 -23.714 1.00 90.94 196 GLN A C 1
ATOM 1627 O O . GLN A 1 196 ? 19.016 -1.282 -22.500 1.00 90.94 196 GLN A O 1
ATOM 1632 N N . ALA A 1 197 ? 20.221 -2.091 -24.215 1.00 93.50 197 ALA A N 1
ATOM 1633 C CA . ALA A 1 197 ? 21.208 -2.776 -23.382 1.00 93.50 197 ALA A CA 1
ATOM 1634 C C . ALA A 1 197 ? 22.009 -1.777 -22.532 1.00 93.50 197 ALA A C 1
ATOM 1636 O O . ALA A 1 197 ? 22.139 -1.966 -21.323 1.00 93.50 197 ALA A O 1
ATOM 1637 N N . VAL A 1 198 ? 22.458 -0.675 -23.142 1.00 91.44 198 VAL A N 1
ATOM 1638 C CA . VAL A 1 198 ? 23.183 0.410 -22.465 1.00 91.44 198 VAL A CA 1
ATOM 1639 C C . VAL A 1 198 ? 22.308 1.087 -21.406 1.00 91.44 198 VAL A C 1
ATOM 1641 O O . VAL A 1 198 ? 22.762 1.269 -20.278 1.00 91.44 198 VAL A O 1
ATOM 1644 N N . ILE A 1 199 ? 21.037 1.385 -21.708 1.00 90.31 199 ILE A N 1
ATOM 1645 C CA . ILE A 1 199 ? 20.080 1.920 -20.719 1.00 90.31 199 ILE A CA 1
ATOM 1646 C C . ILE A 1 199 ? 19.990 1.007 -19.492 1.00 90.31 199 ILE A C 1
ATOM 1648 O O . ILE A 1 199 ? 20.088 1.470 -18.352 1.00 90.31 199 ILE A O 1
ATOM 1652 N N . LEU A 1 200 ? 19.810 -0.297 -19.712 1.00 92.19 200 LEU A N 1
ATOM 1653 C CA . LEU A 1 200 ? 19.701 -1.253 -18.618 1.00 92.19 200 LEU A CA 1
ATOM 1654 C C . LEU A 1 200 ? 21.010 -1.357 -17.825 1.00 92.19 200 LEU A C 1
ATOM 1656 O O . LEU A 1 200 ? 20.980 -1.450 -16.599 1.00 92.19 200 LEU A O 1
ATOM 1660 N N . GLN A 1 201 ? 22.156 -1.288 -18.500 1.00 91.81 201 GLN A N 1
ATOM 1661 C CA . GLN A 1 201 ? 23.465 -1.321 -17.860 1.00 91.81 201 GLN A CA 1
ATOM 1662 C C . GLN A 1 201 ? 23.711 -0.086 -16.984 1.00 91.81 201 GLN A C 1
ATOM 1664 O O . GLN A 1 201 ? 24.152 -0.242 -15.846 1.00 91.81 201 GLN A O 1
ATOM 1669 N N . PHE A 1 202 ? 23.313 1.109 -17.432 1.00 90.25 202 PHE A N 1
ATOM 1670 C CA . PHE A 1 202 ? 23.341 2.318 -16.604 1.00 90.25 202 PHE A CA 1
ATOM 1671 C C . PHE A 1 202 ? 22.426 2.216 -15.379 1.00 90.25 202 PHE A C 1
ATOM 1673 O O . PHE A 1 202 ? 22.812 2.629 -14.285 1.00 90.25 202 PHE A O 1
ATOM 1680 N N . ILE A 1 203 ? 21.225 1.643 -15.523 1.00 91.12 203 ILE A N 1
ATOM 1681 C CA . ILE A 1 203 ? 20.322 1.395 -14.386 1.00 91.12 203 ILE A CA 1
ATOM 1682 C C . ILE A 1 203 ? 21.000 0.487 -13.349 1.00 91.12 203 ILE A C 1
ATOM 1684 O O . ILE A 1 203 ? 20.968 0.783 -12.153 1.00 91.12 203 ILE A O 1
ATOM 1688 N N . LEU A 1 204 ? 21.632 -0.602 -13.799 1.00 91.69 204 LEU A N 1
ATOM 1689 C CA . LEU A 1 204 ? 22.354 -1.537 -12.933 1.00 91.69 204 LEU A CA 1
ATOM 1690 C C . LEU A 1 204 ? 23.576 -0.883 -12.275 1.00 91.69 204 LEU A C 1
ATOM 1692 O O . LEU A 1 204 ? 23.844 -1.130 -11.100 1.00 91.69 204 LEU A O 1
ATOM 1696 N N . GLU A 1 205 ? 24.303 -0.034 -12.996 1.00 90.06 205 GLU A N 1
ATOM 1697 C CA . GLU A 1 205 ? 25.457 0.689 -12.464 1.00 90.06 205 GLU A CA 1
ATOM 1698 C C . GLU A 1 205 ? 25.045 1.697 -11.386 1.00 90.06 205 GLU A C 1
ATOM 1700 O O . GLU A 1 205 ? 25.592 1.669 -10.283 1.00 90.06 205 GLU A O 1
ATOM 1705 N N . LEU A 1 206 ? 24.001 2.495 -11.632 1.00 88.38 206 LEU A N 1
ATOM 1706 C CA . LEU A 1 206 ? 23.441 3.400 -10.624 1.00 88.38 206 LEU A CA 1
ATOM 1707 C C . LEU A 1 206 ? 22.970 2.648 -9.374 1.00 88.38 206 LEU A C 1
ATOM 1709 O O . LEU A 1 206 ? 23.187 3.108 -8.250 1.00 88.38 206 LEU A O 1
ATOM 1713 N N . ALA A 1 207 ? 22.342 1.486 -9.552 1.00 89.25 207 ALA A N 1
ATOM 1714 C CA . ALA A 1 207 ? 21.929 0.625 -8.450 1.00 89.25 207 ALA A CA 1
ATOM 1715 C C . ALA A 1 207 ? 23.127 0.176 -7.597 1.00 89.25 207 ALA A C 1
ATOM 1717 O O . ALA A 1 207 ? 23.082 0.274 -6.368 1.00 89.25 207 ALA A O 1
ATOM 1718 N N . LYS A 1 208 ? 24.226 -0.233 -8.248 1.00 88.56 208 LYS A N 1
ATOM 1719 C CA . LYS A 1 208 ? 25.483 -0.615 -7.588 1.00 88.56 208 LYS A CA 1
ATOM 1720 C C . LYS A 1 208 ? 26.108 0.555 -6.832 1.00 88.56 208 LYS A C 1
ATOM 1722 O O . LYS A 1 208 ? 26.470 0.383 -5.669 1.00 88.56 208 LYS A O 1
ATOM 1727 N N . THR A 1 209 ? 26.178 1.745 -7.434 1.00 89.06 209 THR A N 1
ATOM 1728 C CA . THR A 1 209 ? 26.718 2.950 -6.779 1.00 89.06 209 THR A CA 1
ATOM 1729 C C . THR A 1 209 ? 25.934 3.308 -5.519 1.00 89.06 209 THR A C 1
ATOM 1731 O O . THR A 1 209 ? 26.523 3.630 -4.488 1.00 89.06 209 THR A O 1
ATOM 1734 N N . HIS A 1 210 ? 24.603 3.220 -5.578 1.00 84.19 210 HIS A N 1
ATOM 1735 C CA . HIS A 1 210 ? 23.732 3.561 -4.455 1.00 84.19 210 HIS A CA 1
ATOM 1736 C C . HIS A 1 210 ? 23.493 2.407 -3.468 1.00 84.19 210 HIS A C 1
ATOM 1738 O O . HIS A 1 210 ? 22.901 2.641 -2.417 1.00 84.19 210 HIS A O 1
ATOM 1744 N N . LYS A 1 211 ? 23.970 1.189 -3.763 1.00 85.44 211 LYS A N 1
ATOM 1745 C CA . LYS A 1 211 ? 23.717 -0.036 -2.978 1.00 85.44 211 LYS A CA 1
ATOM 1746 C C . LYS A 1 211 ? 22.219 -0.320 -2.783 1.00 85.44 211 LYS A C 1
ATOM 1748 O O . LYS A 1 211 ? 21.793 -0.760 -1.717 1.00 85.44 211 LYS A O 1
ATOM 1753 N N . ILE A 1 212 ? 21.421 -0.042 -3.812 1.00 85.38 212 ILE A N 1
ATOM 1754 C CA . ILE A 1 212 ? 19.969 -0.270 -3.839 1.00 85.38 212 ILE A CA 1
ATOM 1755 C C . ILE A 1 212 ? 19.680 -1.359 -4.872 1.00 85.38 212 ILE A C 1
ATOM 1757 O O . ILE A 1 212 ? 20.414 -1.501 -5.847 1.00 85.38 212 ILE A O 1
ATOM 1761 N N . ASP A 1 213 ? 18.606 -2.124 -4.680 1.00 86.62 213 ASP A N 1
ATOM 1762 C CA . ASP A 1 213 ? 18.135 -3.053 -5.706 1.00 86.62 213 ASP A CA 1
ATOM 1763 C C . ASP A 1 213 ? 17.787 -2.287 -7.008 1.00 86.62 213 ASP A C 1
ATOM 1765 O O . ASP A 1 213 ? 17.041 -1.299 -6.952 1.00 86.62 213 ASP A O 1
ATOM 1769 N N . PRO A 1 214 ? 18.275 -2.728 -8.185 1.00 88.69 214 PRO A N 1
ATOM 1770 C CA . PRO A 1 214 ? 17.989 -2.091 -9.472 1.00 88.69 214 PRO A CA 1
ATOM 1771 C C . PRO A 1 214 ? 16.498 -1.848 -9.749 1.00 88.69 214 PRO A C 1
ATOM 1773 O O . PRO A 1 214 ? 16.112 -0.832 -10.335 1.00 88.69 214 PRO A O 1
ATOM 1776 N N . ARG A 1 215 ? 15.627 -2.741 -9.269 1.00 89.38 215 ARG A N 1
ATOM 1777 C CA . ARG A 1 215 ? 14.166 -2.654 -9.420 1.00 89.38 215 ARG A CA 1
ATOM 1778 C C . ARG A 1 215 ? 13.562 -1.507 -8.615 1.00 89.38 215 ARG A C 1
ATOM 1780 O O . ARG A 1 215 ? 12.475 -1.035 -8.939 1.00 89.38 215 ARG A O 1
ATOM 1787 N N . GLY A 1 216 ? 14.252 -1.050 -7.573 1.00 85.06 216 GLY A N 1
ATOM 1788 C CA . GLY A 1 216 ? 13.850 0.098 -6.764 1.00 85.06 216 GLY A CA 1
ATOM 1789 C C . GLY A 1 216 ? 14.289 1.441 -7.349 1.00 85.06 216 GLY A C 1
ATOM 1790 O O . GLY A 1 216 ? 13.641 2.454 -7.087 1.00 85.06 216 GLY A O 1
ATOM 1791 N N . CYS A 1 217 ? 15.361 1.471 -8.150 1.00 86.69 217 CYS A N 1
ATOM 1792 C CA . CYS A 1 217 ? 15.981 2.721 -8.600 1.00 86.69 217 CYS A CA 1
ATOM 1793 C C . CYS A 1 217 ? 15.788 3.041 -10.090 1.00 86.69 217 CYS A C 1
ATOM 1795 O O . CYS A 1 217 ? 15.963 4.199 -10.465 1.00 86.69 217 CYS A O 1
ATOM 1797 N N . PHE A 1 218 ? 15.373 2.088 -10.936 1.00 86.94 218 PHE A N 1
ATOM 1798 C CA . PHE A 1 218 ? 15.297 2.309 -12.390 1.00 86.94 218 PHE A CA 1
ATOM 1799 C C . PHE A 1 218 ? 14.452 3.528 -12.799 1.00 86.94 218 PHE A C 1
ATOM 1801 O O . PHE A 1 218 ? 14.791 4.216 -13.754 1.00 86.94 218 PHE A O 1
ATOM 1808 N N . ARG A 1 219 ? 13.386 3.868 -12.061 1.00 88.00 219 ARG A N 1
ATOM 1809 C CA . ARG A 1 219 ? 12.573 5.068 -12.348 1.00 88.00 219 ARG A CA 1
ATOM 1810 C C . ARG A 1 219 ? 13.367 6.365 -12.189 1.00 88.00 219 ARG A C 1
ATOM 1812 O O . ARG A 1 219 ? 13.215 7.273 -12.997 1.00 88.00 219 ARG A O 1
ATOM 1819 N N . GLN A 1 220 ? 14.257 6.418 -11.199 1.00 85.50 220 GLN A N 1
ATOM 1820 C CA . GLN A 1 220 ? 15.106 7.583 -10.953 1.00 85.50 220 GLN A CA 1
ATOM 1821 C C . GLN A 1 220 ? 16.110 7.798 -12.088 1.00 85.50 220 GLN A C 1
ATOM 1823 O O . GLN A 1 220 ? 16.468 8.940 -12.363 1.00 85.50 220 GLN A O 1
ATOM 1828 N N . PHE A 1 221 ? 16.547 6.725 -12.761 1.00 85.62 221 PHE A N 1
ATOM 1829 C CA . PHE A 1 221 ? 17.359 6.841 -13.971 1.00 85.62 221 PHE A CA 1
ATOM 1830 C C . PHE A 1 221 ? 16.590 7.586 -15.066 1.00 85.62 221 PHE A C 1
ATOM 1832 O O . PHE A 1 221 ? 17.079 8.600 -15.551 1.00 85.62 221 PHE A O 1
ATOM 1839 N N . PHE A 1 222 ? 15.364 7.160 -15.387 1.00 86.31 222 PHE A N 1
ATOM 1840 C CA . PHE A 1 222 ? 14.543 7.832 -16.402 1.00 86.31 222 PHE A CA 1
ATOM 1841 C C . PHE A 1 222 ? 14.195 9.277 -16.014 1.00 86.31 222 PHE A C 1
ATOM 1843 O O . PHE A 1 222 ? 14.187 10.161 -16.865 1.00 86.31 222 PHE A O 1
ATOM 1850 N N . ASP A 1 223 ? 13.962 9.558 -14.729 1.00 85.62 223 ASP A N 1
ATOM 1851 C CA . ASP A 1 223 ? 13.741 10.926 -14.245 1.00 85.62 223 ASP A CA 1
ATOM 1852 C C . ASP A 1 223 ? 14.980 11.815 -14.405 1.00 85.62 223 ASP A C 1
ATOM 1854 O O . ASP A 1 223 ? 14.853 12.981 -14.778 1.00 85.62 223 ASP A O 1
ATOM 1858 N N . LYS A 1 224 ? 16.177 11.280 -14.133 1.00 82.00 224 LYS A N 1
ATOM 1859 C CA . LYS A 1 224 ? 17.443 11.993 -14.354 1.00 82.00 224 LYS A CA 1
ATOM 1860 C C . LYS A 1 224 ? 17.715 12.186 -15.839 1.00 82.00 224 LYS A C 1
ATOM 1862 O O . LYS A 1 224 ? 18.081 13.288 -16.225 1.00 82.00 224 LYS A O 1
ATOM 1867 N N . TYR A 1 225 ? 17.479 11.163 -16.654 1.00 80.44 225 TYR A N 1
ATOM 1868 C CA . TYR A 1 225 ? 17.657 11.224 -18.102 1.00 80.44 225 TYR A CA 1
ATOM 1869 C C . TYR A 1 225 ? 16.766 12.308 -18.724 1.00 80.44 225 TYR A C 1
ATOM 1871 O O . TYR A 1 225 ? 17.240 13.119 -19.504 1.00 80.44 225 TYR A O 1
ATOM 1879 N N . ARG A 1 226 ? 15.499 12.409 -18.293 1.00 80.50 226 ARG A N 1
ATOM 1880 C CA . ARG A 1 226 ? 14.575 13.468 -18.743 1.00 80.50 226 ARG A CA 1
ATOM 1881 C C . ARG A 1 226 ? 14.972 14.876 -18.301 1.00 80.50 226 ARG A C 1
ATOM 1883 O O . ARG A 1 226 ? 14.609 15.841 -18.958 1.00 80.50 226 ARG A O 1
ATOM 1890 N N . LYS A 1 227 ? 15.648 15.008 -17.157 1.00 76.88 227 LYS A N 1
ATOM 1891 C CA . LYS A 1 227 ? 16.102 16.306 -16.630 1.00 76.88 227 LYS A CA 1
ATOM 1892 C C . LYS A 1 227 ? 17.442 16.745 -17.220 1.00 76.88 227 LYS A C 1
ATOM 1894 O O . LYS A 1 227 ? 17.692 17.944 -17.292 1.00 76.88 227 LYS A O 1
ATOM 1899 N N . ASN A 1 228 ? 18.289 15.798 -17.620 1.00 67.06 228 ASN A N 1
ATOM 1900 C CA . ASN A 1 228 ? 19.553 16.056 -18.305 1.00 67.06 228 ASN A CA 1
ATOM 1901 C C . ASN A 1 228 ? 19.306 16.252 -19.808 1.00 67.06 228 ASN A C 1
ATOM 1903 O O . ASN A 1 228 ? 19.692 15.436 -20.636 1.00 67.06 228 ASN A O 1
A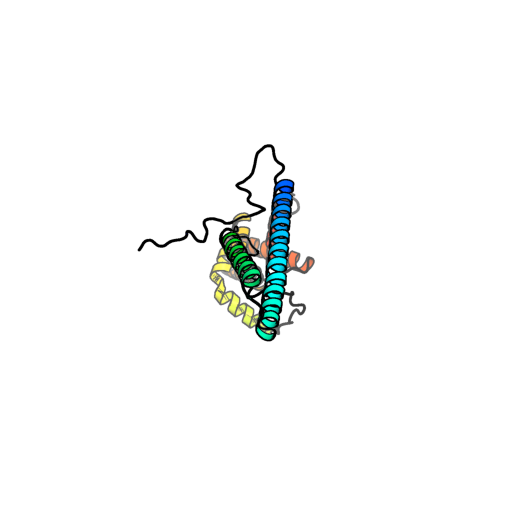TOM 1907 N N . ASP A 1 229 ? 18.706 17.385 -20.163 1.00 54.19 229 ASP A N 1
ATOM 1908 C CA . ASP A 1 229 ? 18.618 17.868 -21.549 1.00 54.19 229 ASP A CA 1
ATOM 1909 C C . ASP A 1 229 ? 19.930 18.579 -21.960 1.00 54.19 229 ASP A C 1
ATOM 1911 O O . ASP A 1 229 ? 19.934 19.628 -22.601 1.00 54.19 229 ASP A O 1
ATOM 1915 N N . ASN A 1 230 ? 21.071 18.060 -21.485 1.00 52.16 230 ASN A N 1
ATOM 1916 C CA . ASN A 1 230 ? 22.389 18.650 -21.696 1.00 52.16 230 ASN A CA 1
ATOM 1917 C C . ASN A 1 230 ? 23.092 17.884 -22.836 1.00 52.16 230 ASN A C 1
ATOM 1919 O O . ASN A 1 230 ? 23.394 16.701 -22.654 1.00 52.16 230 ASN A O 1
ATOM 1923 N N . PRO A 1 231 ? 23.367 18.517 -23.993 1.00 53.56 231 PRO A N 1
ATOM 1924 C CA . PRO A 1 231 ? 23.836 17.846 -25.213 1.00 53.56 231 PRO A CA 1
ATOM 1925 C C . PRO A 1 231 ? 25.237 17.211 -25.121 1.00 53.56 231 PRO A C 1
ATOM 1927 O O . PRO A 1 231 ? 25.672 16.572 -26.070 1.00 53.56 231 PRO A O 1
ATOM 1930 N N . GLU A 1 232 ? 25.952 17.363 -24.002 1.00 50.41 232 GLU A N 1
ATOM 1931 C CA . GLU A 1 232 ? 27.242 16.697 -23.757 1.00 50.41 232 GLU A CA 1
ATOM 1932 C C . GLU A 1 232 ? 27.110 15.242 -23.263 1.00 50.41 232 GLU A C 1
ATOM 1934 O O . GLU A 1 232 ? 28.097 14.510 -23.269 1.00 50.41 232 GLU A O 1
ATOM 1939 N N . TYR A 1 233 ? 25.915 14.815 -22.833 1.00 51.66 233 TYR A N 1
ATOM 1940 C CA . TYR A 1 233 ? 25.670 13.487 -22.244 1.00 51.66 233 TYR A CA 1
ATOM 1941 C C . TYR A 1 233 ? 24.561 12.680 -22.953 1.00 51.66 233 TYR A C 1
ATOM 1943 O O . TYR A 1 233 ? 24.117 11.667 -22.405 1.00 51.66 233 TYR A O 1
ATOM 1951 N N . GLN A 1 234 ? 24.095 13.139 -24.123 1.00 43.41 234 GLN A N 1
ATOM 1952 C CA . GLN A 1 234 ? 23.113 12.446 -24.973 1.00 43.41 234 GLN A CA 1
ATOM 1953 C C . GLN A 1 234 ? 23.785 11.563 -26.025 1.00 43.41 234 GLN A C 1
ATOM 1955 O O . GLN A 1 234 ? 24.815 11.992 -26.591 1.00 43.41 234 GLN A O 1
#

Radius of gyration: 37.33 Å; Cα contacts (8 Å, |Δi|>4): 130; chains: 1; bounding box: 72×51×103 Å

Mean predicted aligned error: 12.09 Å

pLDDT: mean 85.42, std 10.18, range [43.41, 95.88]

Secondary structure (DSSP, 8-state):
-PPP-GGGS-B--TT-SSS--TTS-HHHHHHHHHHHHHHHHHHHHHHHHHHHHHHHHHHHHHHHHHHHT---HHHHHHHHHHHHHHHHHHHHHHHSPB-HHHH-----------PPP-------HHHHHHHHHHHHHHHHHHHHHHHT--SHHHHHHHHHH-GGG-SHHHHHHHHHHHHHHHHTT-HHHHHHHHHHHHHHHHHHHHHHHHTS-HHHHHHHHHHHHHH---TT--

Organism: Oikopleura dioica (NCBI:txid34765)

Sequence (234 aa):
MPIDYSKWNKIEISDDEDDTHPNIHTPSLFKWRHEARVQRMDEMAKEKEEISESKKEAERALAEAKKKGMTDEELEKQVEEWKIKEREFEKKEKSQPLNVDTIGTVANSASRINKAKTEVEIKSEEDTMKDYSRFTTKWETEIKKFGMFKKLEDSQRYLSENTYLVNEHTASFLCIYCIDLTVEEKMELMHQVSHQAVILQFILELAKTHKIDPRGCFRQFFDKYRKNDNPEYQ

Solvent-accessible surface area (backbone atoms only — not comparable to full-atom values): 13802 Å² total; per-residue (Å²): 131,86,88,83,66,71,88,66,75,48,65,54,63,49,75,46,80,86,79,68,51,99,91,53,64,60,78,59,48,26,52,49,43,41,51,55,49,51,50,53,52,52,52,52,52,49,54,51,48,55,54,52,53,50,49,53,48,51,52,50,52,52,57,51,38,69,73,68,74,58,88,56,68,70,58,53,50,52,50,51,52,48,55,50,52,52,55,52,47,53,51,51,62,72,65,51,62,37,28,79,83,70,72,55,75,91,85,78,88,86,86,83,84,87,73,80,82,85,72,83,80,83,73,53,74,70,55,52,49,53,50,41,54,54,49,47,73,73,41,43,71,58,54,53,53,55,25,68,44,82,52,66,69,60,45,53,51,51,43,67,77,40,44,82,61,56,44,69,60,48,34,55,48,38,54,51,50,29,52,53,26,53,75,70,67,39,54,72,60,23,56,39,22,43,53,40,27,49,53,50,45,51,34,46,49,53,13,60,76,69,74,44,61,36,69,78,42,42,66,58,48,55,54,48,55,70,67,56,83,48,83,90,79,112

Nearest PDB structures (foldseek):
  5fwl-assembly1_E  TM=9.030E-01  e=1.053E-18  Homo sapiens
  7z38-assembly1_D  TM=7.295E-01  e=1.309E-16  Homo sapiens
  1us7-assembly1_B  TM=9.801E-01  e=4.088E-08  Homo sapiens
  2w0g-assembly1_A  TM=9.949E-01  e=1.016E-07  Homo sapiens
  2k5b-assembly1_B  TM=9.733E-01  e=3.132E-07  Homo sapiens

Foldseek 3Di:
DDDDPVLQVFADDLLPPVPDDPPDDSVVSSVVSVVVVVVVVVVLVVLVVVLVVVLVVLVVVQVVCVVVVDDCVVSVVSVVVSVVSVVVSVVVVSPDGHYPVRPDDDPDDDDDDDDDDPDDPPDDPVVVVVVLVVVCVVCVVLLLVLLQDDDLVVNVVSCLVVVVCLDPSSLVVLVVVLVVCVVVVVNVSSVSSVVSSVLSVVLVVVCVVVVHRSSVCSVVSSVVVVVCPDVVVD

InterPro domains:
  IPR004918 Cdc37 [PTHR12800] (73-231)
  IPR013855 Cdc37, N-terminal domain [PF03234] (2-97)
  IPR013855 Cdc37, N-terminal domain [SM01071] (2-111)
  IPR013874 Cdc37, Hsp90 binding [PF08565] (150-231)
  IPR013874 Cdc37, Hsp90 binding [SM01070] (114-233)
  IPR038189 Cdc37, Hsp90-binding domain superfamily [G3DSA:1.20.58.610] (132-234)